Protein AF-A0A5C8LTA0-F1 (afdb_monomer)

Radius of gyration: 26.29 Å; Cα contacts (8 Å, |Δi|>4): 654; chains: 1; bounding box: 92×92×58 Å

Solvent-accessible surface area (backbone atoms only — not comparable to full-atom values): 18504 Å² total; per-residue (Å²): 137,84,83,91,82,89,82,78,92,74,84,80,79,76,77,78,75,75,78,75,76,74,73,66,78,67,75,57,90,82,62,68,70,57,85,69,89,63,88,78,54,23,41,31,40,36,20,36,50,70,54,32,44,48,31,43,50,61,51,43,77,72,39,90,57,36,47,81,78,46,76,46,73,58,97,86,39,55,39,38,31,31,30,48,77,80,42,42,33,38,38,37,55,31,40,74,28,38,69,33,15,34,55,42,48,48,50,46,52,27,76,42,54,54,49,32,36,44,34,41,33,60,22,22,25,40,36,84,87,58,51,68,41,18,33,44,27,39,38,32,25,22,55,70,64,45,52,51,79,38,52,72,29,92,91,39,88,97,42,58,53,73,56,72,70,54,57,55,48,51,56,52,51,59,56,48,42,76,78,36,92,79,47,57,66,67,64,54,63,86,50,40,32,62,44,58,48,76,44,74,45,88,93,54,96,61,69,40,77,38,66,60,40,71,44,35,66,70,55,53,53,34,38,55,53,17,68,76,67,48,78,86,58,55,47,96,88,64,50,77,49,54,75,44,80,46,62,21,30,33,16,28,83,57,90,60,70,37,44,67,61,30,53,46,43,32,68,30,55,55,20,43,31,39,34,30,32,63,32,30,42,42,47,49,26,60,54,68,75,31,43,36,46,50,42,31,2,16,22,31,43,23,34,68,61,82,78,78,87,55,36,88,78,27,39,59,56,5,14,43,48,35,38,54,52,50,53,32,29,51,52,42,54,59,72,68,57,131

Sequence (338 aa):
MKKLLSSALVPLLILAAAFNLHVRAEDFSQYGPKQFTTTNKWTAIVAAYEPEIKAIDDAFAKLKDAKIEKTLTIRGVKYQLGHYKGEPIVIFTTGVSVPNAAMTMQMALDYFPIERVVMMGIAGAVDPQFQPGDIAIPERWYFHDESVYANPDPAKPSQYILPDYYEQALASYQQRKKQDPHSPAYENFGYIFPEEMAVIKQGWDSPQQMPYFTATPQLIELTKKAVATIDPIKMPSGHPIQIKVGGNGVTGSVFLDNAEYRQWLQKVFHAEVTEMESAAVAQVCFVNEVDWIVIRSVSDLAGGQQGKNAENVFDAIASGTGTKLLLGLLDQIVLVRP

Secondary structure (DSSP, 8-state):
---------------------------GGGSSPPP---S--EEEEEESSHHHHHHHHHHHTT-TTEEEEEEEEETTEEEEEEEETTEEEEEEE--SSHHHHHHHHHHHHHHS-EEEEEEEEEEEE-STT--TT-EEE-SEEEESS-EEE-EE-TTSTT-EE--HHHHHHHHHHHHHTTT-TTS-----BTTEEE--EEE--TT-SS-EEES-EE--HHHHHHHHHHHHHSPPPB-TTSPBPPEEESSEEEE-SS----HHHHHHHHHHH-EEEEESSHHHHHHHHHHHT-EEEEEEEEEE-TT-SSSS--HHHHHHHHHHHHHHHHHHHHHHHHHT--

Nearest PDB structures (foldseek):
  4bn0-assembly2_D  TM=8.921E-01  e=7.804E-20  Helicobacter pylori 26695
  4bmy-assembly1_B  TM=8.707E-01  e=6.499E-20  Helicobacter pylori 26695
  5b7q-assembly1_B  TM=8.654E-01  e=1.833E-19  Aeromonas hydrophila subsp. hydrophila ATCC 7966
  4bmy-assembly1_A  TM=8.641E-01  e=6.599E-19  Helicobacter pylori 26695
  5b7p-assembly1_B  TM=8.667E-01  e=1.458E-18  Aeromonas hydrophila subsp. hydrophila ATCC 7966

pLDDT: mean 89.8, std 16.75, range [35.47, 98.88]

InterPro domains:
  IPR000845 Nucleoside phosphorylase domain [PF01048] (44-312)
  IPR035994 Nucleoside phosphorylase superfamily [G3DSA:3.40.50.1580] (39-334)
  IPR035994 Nucleoside phosphorylase superfamily [SSF53167] (44-316)

Foldseek 3Di:
DDDDDDDDDDPPPPPPPPPPPPPVVDPCCVPWADDDPDPQAAEEEEEADDLLLVLLVVVLVPDPQRDFDDWDADPNWIWTWTDHNNGTYIYTHQYFFLVSLQVVLLVCRRPHRHQEYEYEAAFAFLDPVADFQAKEWAQKEFAPQQWDQFDADPVDPQDTDDDPVVVVQVVVLVVVVVVDVQRWPQDADRRTTDFFDFADAPPDPGTDGHGIFGAFVVLLVLLVVLVVPFDFDADPVRHTHHYDRYAYEYAGRDQAQAPVVSNVCCRTRVHRTYGGHDRSSRSSCVRVVHHYTYMYGYQFNRNPDPPDTPSVVRRNVSSNSSSSSVVSSVVSVVVPDD

Mean predicted aligned error: 7.45 Å

Structure (mmCIF, N/CA/C/O backbone):
data_AF-A0A5C8LTA0-F1
#
_entry.id   AF-A0A5C8LTA0-F1
#
loop_
_atom_site.group_PDB
_atom_site.id
_atom_site.type_symbol
_atom_site.label_atom_id
_atom_site.label_alt_id
_atom_site.label_comp_id
_atom_site.label_asym_id
_atom_site.label_entity_id
_atom_site.label_seq_id
_atom_site.pdbx_PDB_ins_code
_atom_site.Cartn_x
_atom_site.Cartn_y
_atom_site.Cartn_z
_atom_site.occupancy
_atom_site.B_iso_or_equiv
_atom_site.auth_seq_id
_atom_site.auth_comp_id
_atom_site.auth_asym_id
_atom_site.auth_atom_id
_atom_site.pdbx_PDB_model_num
ATOM 1 N N . MET A 1 1 ? 68.170 -64.818 10.967 1.00 39.28 1 MET A N 1
ATOM 2 C CA . MET A 1 1 ? 67.771 -63.394 11.051 1.00 39.28 1 MET A CA 1
ATOM 3 C C . MET A 1 1 ? 66.298 -63.273 10.673 1.00 39.28 1 MET A C 1
ATOM 5 O O . MET A 1 1 ? 65.952 -63.758 9.611 1.00 39.28 1 MET A O 1
ATOM 9 N N . LYS A 1 2 ? 65.503 -62.621 11.545 1.00 43.12 2 LYS A N 1
ATOM 10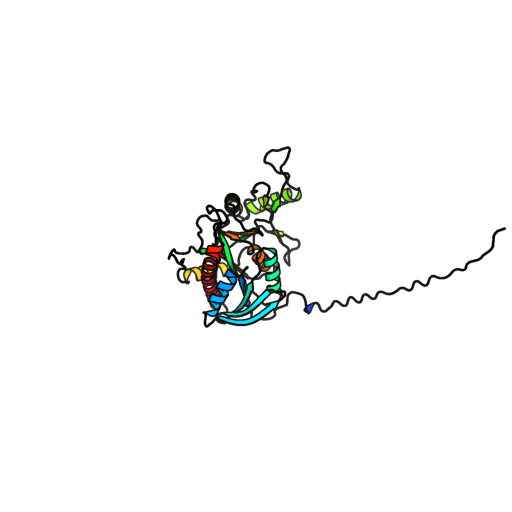 C CA . LYS A 1 2 ? 64.084 -62.180 11.418 1.00 43.12 2 LYS A CA 1
ATOM 11 C C . LYS A 1 2 ? 63.019 -63.308 11.407 1.00 43.12 2 LYS A C 1
ATOM 13 O O . LYS A 1 2 ? 62.830 -63.957 10.394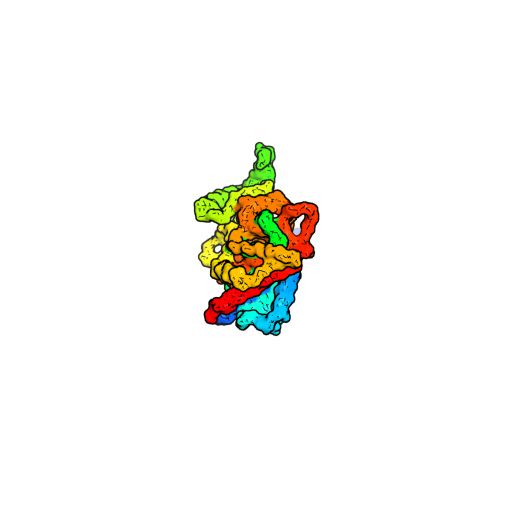 1.00 43.12 2 LYS A O 1
ATOM 18 N N . LYS A 1 3 ? 62.514 -63.730 12.585 1.00 38.38 3 LYS A N 1
ATOM 19 C CA . LYS A 1 3 ? 61.346 -63.224 13.381 1.00 38.38 3 LYS A CA 1
ATOM 20 C C . LYS A 1 3 ? 59.995 -63.624 12.734 1.00 38.38 3 LYS A C 1
ATOM 22 O O . LYS A 1 3 ? 59.679 -63.069 11.696 1.00 38.38 3 LYS A O 1
ATOM 27 N N . LEU A 1 4 ? 59.269 -64.677 13.153 1.00 41.50 4 LEU A N 1
ATOM 28 C CA . LEU A 1 4 ? 58.450 -64.864 14.380 1.00 41.50 4 LEU A CA 1
ATOM 29 C C . LEU A 1 4 ? 57.488 -63.692 14.647 1.00 41.50 4 LEU A C 1
ATOM 31 O O . LEU A 1 4 ? 57.953 -62.644 15.087 1.00 41.50 4 LEU A O 1
ATOM 35 N N . LEU A 1 5 ? 56.178 -63.885 14.424 1.00 39.72 5 LEU A N 1
ATOM 36 C CA . LEU A 1 5 ? 55.139 -63.921 15.474 1.00 39.72 5 LEU A CA 1
ATOM 37 C C . LEU A 1 5 ? 53.710 -63.852 14.906 1.00 39.72 5 LEU A C 1
ATOM 39 O O . LEU A 1 5 ? 53.381 -63.040 14.049 1.00 39.72 5 LEU A O 1
ATOM 43 N N . SER A 1 6 ? 52.887 -64.732 15.469 1.00 45.75 6 SER A N 1
ATOM 44 C CA . SER A 1 6 ? 51.429 -64.747 15.509 1.00 45.75 6 SER A CA 1
ATOM 45 C C . SER A 1 6 ? 50.809 -63.414 15.938 1.00 45.75 6 SER A C 1
ATOM 47 O O . SER A 1 6 ? 51.301 -62.787 16.876 1.00 45.75 6 SER A O 1
ATOM 49 N N . SER A 1 7 ? 49.639 -63.078 15.396 1.00 41.81 7 SER A N 1
ATOM 50 C CA . SER A 1 7 ? 48.709 -62.160 16.058 1.00 41.81 7 SER A CA 1
ATOM 51 C C . SER A 1 7 ? 47.269 -62.568 15.772 1.00 41.81 7 SER A C 1
ATOM 53 O O . SER A 1 7 ? 46.879 -62.787 14.628 1.00 41.81 7 SER A O 1
ATOM 55 N N . ALA A 1 8 ? 46.533 -62.721 16.866 1.00 40.69 8 ALA A N 1
ATOM 56 C CA . ALA A 1 8 ? 45.183 -63.232 16.972 1.00 40.69 8 ALA A CA 1
ATOM 57 C C . ALA A 1 8 ? 44.134 -62.356 16.270 1.00 40.69 8 ALA A C 1
ATOM 59 O O . ALA A 1 8 ? 44.279 -61.136 16.187 1.00 40.69 8 ALA A O 1
ATOM 60 N N . LEU A 1 9 ? 43.035 -62.993 15.852 1.00 39.94 9 LEU A N 1
ATOM 61 C CA . LEU A 1 9 ? 41.759 -62.316 15.637 1.00 39.94 9 LEU A CA 1
ATOM 62 C C . LEU A 1 9 ? 41.331 -61.650 16.953 1.00 39.94 9 LEU A C 1
ATOM 64 O O . LEU A 1 9 ? 41.017 -62.334 17.925 1.00 39.94 9 LEU A O 1
ATOM 68 N N . VAL A 1 10 ? 41.279 -60.323 16.959 1.00 39.47 10 VAL A N 1
ATOM 69 C CA . VAL A 1 10 ? 40.493 -59.553 17.925 1.00 39.47 10 VAL A CA 1
ATOM 70 C C . VAL A 1 10 ? 39.168 -59.230 17.234 1.00 39.47 10 VAL A C 1
ATOM 72 O O . VAL A 1 10 ? 39.196 -58.574 16.191 1.00 39.47 10 VAL A O 1
ATOM 75 N N . PRO A 1 11 ? 38.007 -59.674 17.742 1.00 38.38 11 PRO A N 1
ATOM 76 C CA . PRO A 1 11 ? 36.741 -59.173 17.240 1.00 38.38 11 PRO A CA 1
ATOM 77 C C . PRO A 1 11 ? 36.606 -57.717 17.693 1.00 38.38 11 PRO A C 1
ATOM 79 O O . PRO A 1 11 ? 36.578 -57.416 18.888 1.00 38.38 11 PRO A O 1
ATOM 82 N N . LEU A 1 12 ? 36.563 -56.807 16.723 1.00 35.47 12 LEU A N 1
ATOM 83 C CA . LEU A 1 12 ? 36.248 -55.406 16.949 1.00 35.47 12 LEU A CA 1
ATOM 84 C C . LEU A 1 12 ? 34.786 -55.337 17.417 1.00 35.47 12 LEU A C 1
ATOM 86 O O . LEU A 1 12 ? 33.859 -55.468 16.619 1.00 35.47 12 LEU A O 1
ATOM 90 N N . LEU A 1 13 ? 34.583 -55.179 18.725 1.00 35.59 13 LEU A N 1
ATOM 91 C CA . LEU A 1 13 ? 33.311 -54.759 19.304 1.00 35.59 13 LEU A CA 1
ATOM 92 C C . LEU A 1 13 ? 33.003 -53.362 18.753 1.00 35.59 13 LEU A C 1
ATOM 94 O O . LEU A 1 13 ? 33.472 -52.354 19.278 1.00 35.59 13 LEU A O 1
ATOM 98 N N . ILE A 1 14 ? 32.237 -53.301 17.664 1.00 39.22 14 ILE A N 1
ATOM 99 C CA . ILE A 1 14 ? 31.568 -52.070 17.255 1.00 39.22 14 ILE A CA 1
ATOM 100 C C . ILE A 1 14 ? 30.503 -51.827 18.319 1.00 39.22 14 ILE A C 1
ATOM 102 O O . ILE A 1 14 ? 29.426 -52.422 18.299 1.00 39.22 14 ILE A O 1
ATOM 106 N N . LEU A 1 15 ? 30.841 -50.983 19.293 1.00 35.97 15 LEU A N 1
ATOM 107 C CA . LEU A 1 15 ? 29.864 -50.368 20.171 1.00 35.97 15 LEU A CA 1
ATOM 108 C C . LEU A 1 15 ? 28.976 -49.513 19.260 1.00 35.97 15 LEU A C 1
ATOM 110 O O . LEU A 1 15 ? 29.336 -48.396 18.888 1.00 35.97 15 LEU A O 1
ATOM 114 N N . ALA A 1 16 ? 27.843 -50.067 18.834 1.00 39.62 16 ALA A N 1
ATOM 115 C CA . ALA A 1 16 ? 26.771 -49.288 18.248 1.00 39.62 16 ALA A CA 1
ATOM 116 C C . ALA A 1 16 ? 26.264 -48.358 19.354 1.00 39.62 16 ALA A C 1
ATOM 118 O O . ALA A 1 16 ? 25.380 -48.711 20.134 1.00 39.62 16 ALA A O 1
ATOM 119 N N . ALA A 1 17 ? 26.876 -47.179 19.465 1.00 40.22 17 ALA A N 1
ATOM 120 C CA . ALA A 1 17 ? 26.253 -46.057 20.129 1.00 40.22 17 ALA A CA 1
ATOM 121 C C . ALA A 1 17 ? 25.002 -45.751 19.307 1.00 40.22 17 ALA A C 1
ATOM 123 O O . ALA A 1 17 ? 25.056 -45.053 18.296 1.00 40.22 17 ALA A O 1
ATOM 124 N N . ALA A 1 18 ? 23.883 -46.353 19.706 1.00 41.59 18 ALA A N 1
ATOM 125 C CA . ALA A 1 18 ? 22.574 -45.894 19.313 1.00 41.59 18 ALA A CA 1
ATOM 126 C C . ALA A 1 18 ? 22.485 -44.448 19.802 1.00 41.59 18 ALA A C 1
ATOM 128 O O . ALA A 1 18 ? 22.144 -44.184 20.956 1.00 41.59 18 ALA A O 1
ATOM 129 N N . PHE A 1 19 ? 22.844 -43.505 18.930 1.00 39.53 19 PHE A N 1
ATOM 130 C CA . PHE A 1 19 ? 22.355 -42.145 19.014 1.00 39.53 19 PHE A CA 1
ATOM 131 C C . PHE A 1 19 ? 20.846 -42.252 18.828 1.00 39.53 19 PHE A C 1
ATOM 133 O O . PHE A 1 19 ? 20.301 -42.092 17.741 1.00 39.53 19 PHE A O 1
ATOM 140 N N . ASN A 1 20 ? 20.172 -42.568 19.928 1.00 36.47 20 ASN A N 1
ATOM 141 C CA . ASN A 1 20 ? 18.791 -42.223 20.152 1.00 36.47 20 ASN A CA 1
ATOM 142 C C . ASN A 1 20 ? 18.745 -40.695 20.184 1.00 36.47 20 ASN A C 1
ATOM 144 O O . ASN A 1 20 ? 18.646 -40.082 21.246 1.00 36.47 20 ASN A O 1
ATOM 148 N N . LEU A 1 21 ? 18.839 -40.083 19.002 1.00 39.47 21 LEU A N 1
ATOM 149 C CA . LEU A 1 21 ? 18.285 -38.772 18.729 1.00 39.47 21 LEU A CA 1
ATOM 150 C C . LEU A 1 21 ? 16.776 -38.925 18.917 1.00 39.47 21 LEU A C 1
ATOM 152 O O . LEU A 1 21 ? 16.001 -39.030 17.973 1.00 39.47 21 LEU A O 1
ATOM 156 N N . HIS A 1 22 ? 16.357 -38.954 20.182 1.00 38.44 22 HIS A N 1
ATOM 157 C CA . HIS A 1 22 ? 15.050 -38.467 20.558 1.00 38.44 22 HIS A CA 1
ATOM 158 C C . HIS A 1 22 ? 15.086 -36.970 20.268 1.00 38.44 22 HIS A C 1
ATOM 160 O O . HIS A 1 22 ? 15.229 -36.152 21.173 1.00 38.44 22 HIS A O 1
ATOM 166 N N . VAL A 1 23 ? 14.959 -36.611 18.990 1.00 41.03 23 VAL A N 1
ATOM 167 C CA . VAL A 1 23 ? 14.336 -35.348 18.633 1.00 41.03 23 VAL A CA 1
ATOM 168 C C . VAL A 1 23 ? 12.900 -35.519 19.101 1.00 41.03 23 VAL A C 1
ATOM 170 O O . VAL A 1 23 ? 12.020 -35.964 18.369 1.00 41.03 23 VAL A O 1
ATOM 173 N N . ARG A 1 24 ? 12.674 -35.268 20.393 1.00 37.44 24 ARG A N 1
ATOM 174 C CA . ARG A 1 24 ? 11.353 -34.862 20.825 1.00 37.44 24 ARG A CA 1
ATOM 175 C C . ARG A 1 24 ? 11.121 -33.584 20.042 1.00 37.44 24 ARG A C 1
ATOM 177 O O . ARG A 1 24 ? 11.848 -32.619 20.247 1.00 37.44 24 ARG A O 1
ATOM 184 N N . ALA A 1 25 ? 10.197 -33.634 19.090 1.00 39.47 25 ALA A N 1
ATOM 185 C CA . ALA A 1 25 ? 9.541 -32.434 18.618 1.00 39.47 25 ALA A CA 1
ATOM 186 C C . ALA A 1 25 ? 9.141 -31.659 19.876 1.00 39.47 25 ALA A C 1
ATOM 188 O O . ALA A 1 25 ? 8.280 -32.113 20.634 1.00 39.47 25 ALA A O 1
ATOM 189 N N . GLU A 1 26 ? 9.874 -30.587 20.175 1.00 42.28 26 GLU A N 1
ATOM 190 C CA . GLU A 1 26 ? 9.436 -29.624 21.168 1.00 42.28 26 GLU A CA 1
ATOM 191 C C . GLU A 1 26 ? 8.048 -29.164 20.729 1.00 42.28 26 GLU A C 1
ATOM 193 O O . GLU A 1 26 ? 7.781 -29.026 19.536 1.00 42.28 26 GLU A O 1
ATOM 198 N N . ASP A 1 27 ? 7.141 -29.046 21.689 1.00 42.94 27 ASP A N 1
ATOM 199 C CA . ASP A 1 27 ? 5.748 -28.677 21.488 1.00 42.94 27 ASP A CA 1
ATOM 200 C C . ASP A 1 27 ? 5.612 -27.478 20.525 1.00 42.94 27 ASP A C 1
ATOM 202 O O . ASP A 1 27 ? 5.816 -26.321 20.899 1.00 42.94 27 ASP A O 1
ATOM 206 N N . PHE A 1 28 ? 5.275 -27.757 19.260 1.00 43.03 28 PHE A N 1
ATOM 207 C CA . PHE A 1 28 ? 5.128 -26.739 18.219 1.00 43.03 28 PHE A CA 1
ATOM 208 C C . PHE A 1 28 ? 3.938 -25.799 18.482 1.00 43.03 28 PHE A C 1
ATOM 210 O O . PHE A 1 28 ? 3.778 -24.816 17.766 1.00 43.03 28 PHE A O 1
ATOM 217 N N . SER A 1 29 ? 3.126 -26.023 19.527 1.00 51.72 29 SER A N 1
ATOM 218 C CA . SER A 1 29 ? 2.068 -25.081 19.919 1.00 51.72 29 SER A CA 1
ATOM 219 C C . SER A 1 29 ? 2.601 -23.717 20.388 1.00 51.72 29 SER A C 1
ATOM 221 O O . SER A 1 29 ? 1.838 -22.752 20.449 1.00 51.72 29 SER A O 1
ATOM 223 N N . GLN A 1 30 ? 3.905 -23.598 20.678 1.00 51.28 30 GLN A N 1
ATOM 224 C CA . GLN A 1 30 ? 4.547 -22.311 20.975 1.00 51.28 30 GLN A CA 1
ATOM 225 C C . GLN A 1 30 ? 4.926 -21.492 19.730 1.00 51.28 30 GLN A C 1
ATOM 227 O O . GLN A 1 30 ? 5.116 -20.278 19.851 1.00 51.28 30 GLN A O 1
ATOM 232 N N . TYR A 1 31 ? 5.023 -22.114 18.549 1.00 54.41 31 TYR A N 1
ATOM 233 C CA . TYR A 1 31 ? 5.501 -21.467 17.325 1.00 54.41 31 TYR A CA 1
ATOM 234 C C . TYR A 1 31 ? 4.672 -21.899 16.106 1.00 54.41 31 TYR A C 1
ATOM 236 O O . TYR A 1 31 ? 4.817 -23.009 15.605 1.00 54.41 31 TYR A O 1
ATOM 244 N N . GLY A 1 32 ? 3.824 -20.996 15.610 1.00 55.72 32 GLY A N 1
ATOM 245 C CA . GLY A 1 32 ? 2.978 -21.192 14.428 1.00 55.72 32 GLY A CA 1
ATOM 246 C C . GLY A 1 32 ? 1.713 -20.325 14.494 1.00 55.72 32 GLY A C 1
ATOM 247 O O . GLY A 1 32 ? 1.428 -19.774 15.564 1.00 55.72 32 GLY A O 1
ATOM 248 N N . PRO A 1 33 ? 0.958 -20.187 13.387 1.00 57.28 33 PRO A N 1
ATOM 249 C CA . PRO A 1 33 ? -0.299 -19.450 13.381 1.00 57.28 33 PRO A CA 1
ATOM 250 C C . PRO A 1 33 ? -1.248 -20.049 14.413 1.00 57.28 33 PRO A C 1
ATOM 252 O O . PRO A 1 33 ? -1.556 -21.245 14.389 1.00 57.28 33 PRO A O 1
ATOM 255 N N . LYS A 1 34 ? -1.709 -19.225 15.352 1.00 67.56 34 LYS A N 1
ATOM 256 C CA . LYS A 1 34 ? -2.718 -19.668 16.308 1.00 67.56 34 LYS A CA 1
ATOM 257 C C . LYS A 1 34 ? -4.027 -19.898 15.563 1.00 67.56 34 LYS A C 1
ATOM 259 O O . LYS A 1 34 ? -4.459 -19.075 14.764 1.00 67.56 34 LYS A O 1
ATOM 264 N N . GLN A 1 35 ? -4.699 -21.003 15.867 1.00 70.06 35 GLN A N 1
ATOM 265 C CA . GLN A 1 35 ? -6.084 -21.169 15.448 1.00 70.06 35 GLN A CA 1
ATOM 266 C C . GLN A 1 35 ? -6.979 -20.347 16.368 1.00 70.06 35 GLN A C 1
ATOM 268 O O . GLN A 1 35 ? -7.067 -20.602 17.570 1.00 70.06 35 GLN A O 1
ATOM 273 N N . PHE A 1 36 ? -7.651 -19.356 15.796 1.00 77.69 36 PHE A N 1
ATOM 274 C CA . PHE A 1 36 ? -8.621 -18.551 16.518 1.00 77.69 36 PHE A CA 1
ATOM 275 C C . PHE A 1 36 ? -10.013 -19.133 16.302 1.00 77.69 36 PHE A C 1
ATOM 277 O O . PHE A 1 36 ? -10.576 -19.058 15.216 1.00 77.69 36 PHE A O 1
ATOM 284 N N . THR A 1 37 ? -10.584 -19.719 17.352 1.00 67.69 37 THR A N 1
ATOM 285 C CA . THR A 1 37 ? -11.962 -20.239 17.341 1.00 67.69 37 THR A CA 1
ATOM 286 C C . THR A 1 37 ? -12.980 -19.189 17.798 1.00 67.69 37 THR A C 1
ATOM 288 O O . THR A 1 37 ? -14.139 -19.516 18.049 1.00 67.69 37 THR A O 1
ATOM 291 N N . THR A 1 38 ? -12.552 -17.936 17.988 1.00 64.44 38 THR A N 1
ATOM 292 C CA . THR A 1 38 ? -13.408 -16.860 18.491 1.00 64.44 38 THR A CA 1
ATOM 293 C C . THR A 1 38 ? -14.247 -16.274 17.361 1.00 64.44 38 THR A C 1
ATOM 295 O O . THR A 1 38 ? -13.757 -16.023 16.265 1.00 64.44 38 THR A O 1
ATOM 298 N N . THR A 1 39 ? -15.514 -15.972 17.645 1.00 62.91 39 THR A N 1
ATOM 299 C CA . THR A 1 39 ? -16.331 -15.103 16.780 1.00 62.91 39 THR A CA 1
ATOM 300 C C . THR A 1 39 ? -15.897 -13.638 16.874 1.00 62.91 39 THR A C 1
ATOM 302 O O . THR A 1 39 ? -16.225 -12.836 16.004 1.00 62.91 39 THR A O 1
ATOM 305 N N . ASN A 1 40 ? -15.143 -13.285 17.921 1.00 69.69 40 ASN A N 1
ATOM 306 C CA . ASN A 1 40 ? -14.637 -11.939 18.150 1.00 69.69 40 ASN A CA 1
ATOM 307 C C . ASN A 1 40 ? -13.385 -11.677 17.306 1.00 69.69 40 ASN A C 1
ATOM 309 O O . ASN A 1 40 ? -12.258 -11.813 17.786 1.00 69.69 40 ASN A O 1
ATOM 313 N N . LYS A 1 41 ? -13.615 -11.382 16.032 1.00 84.12 41 LYS A N 1
ATOM 314 C CA . LYS A 1 41 ? -12.595 -11.043 15.047 1.00 84.12 41 LYS A CA 1
ATOM 315 C C . LYS A 1 41 ? -12.195 -9.568 15.152 1.00 84.12 41 LYS A C 1
ATOM 317 O O . LYS A 1 41 ? -12.991 -8.751 15.614 1.00 84.12 41 LYS A O 1
ATOM 322 N N . TRP A 1 42 ? -10.941 -9.260 14.827 1.00 93.75 42 TRP A N 1
ATOM 323 C CA . TRP A 1 42 ? -10.334 -7.945 15.053 1.00 93.75 42 TRP A CA 1
ATOM 324 C C . TRP A 1 42 ? -10.087 -7.199 13.746 1.00 93.75 42 TRP A C 1
ATOM 326 O O . TRP A 1 42 ? -9.754 -7.801 12.721 1.00 93.75 42 TRP A O 1
ATOM 336 N N . THR A 1 43 ? -10.153 -5.872 13.832 1.00 97.56 43 THR A N 1
ATOM 337 C CA . THR A 1 43 ? -9.672 -4.969 12.788 1.00 97.56 43 THR A CA 1
ATOM 338 C C . THR A 1 43 ? -8.237 -4.540 13.104 1.00 97.56 43 THR A C 1
ATOM 340 O O . THR A 1 43 ? -7.968 -3.904 14.125 1.00 97.56 43 THR A O 1
ATOM 343 N N . ALA A 1 44 ? -7.293 -4.894 12.235 1.00 98.62 44 ALA A N 1
ATOM 344 C CA . ALA A 1 44 ? -5.928 -4.397 12.319 1.00 98.62 44 ALA A CA 1
ATOM 345 C C . ALA A 1 44 ? -5.828 -3.002 11.695 1.00 98.62 44 ALA A C 1
ATOM 347 O O . ALA A 1 44 ? -6.278 -2.789 10.570 1.00 98.62 44 ALA A O 1
ATOM 348 N N . ILE A 1 45 ? -5.209 -2.072 12.418 1.00 98.81 45 ILE A N 1
ATOM 349 C CA . ILE A 1 45 ? -4.869 -0.731 11.939 1.00 98.81 45 ILE A CA 1
ATOM 350 C C . ILE A 1 45 ? -3.352 -0.678 11.812 1.00 98.81 45 ILE A C 1
ATOM 352 O O . ILE A 1 45 ? -2.630 -0.810 12.801 1.00 98.81 45 ILE A O 1
ATOM 356 N N . VAL A 1 46 ? -2.869 -0.529 10.585 1.00 98.81 46 VAL A N 1
ATOM 357 C CA . VAL A 1 46 ? -1.454 -0.735 10.265 1.00 98.81 46 VAL A CA 1
ATOM 358 C C . VAL A 1 46 ? -0.847 0.548 9.719 1.00 98.81 46 VAL A C 1
ATOM 360 O O . VAL A 1 46 ? -1.431 1.190 8.851 1.00 98.81 46 VAL A O 1
ATOM 363 N N . ALA A 1 47 ? 0.333 0.895 10.222 1.00 98.62 47 ALA A N 1
ATOM 364 C CA . ALA A 1 47 ? 1.198 1.951 9.698 1.00 98.62 47 ALA A CA 1
ATOM 365 C C . ALA A 1 47 ? 2.598 1.380 9.416 1.00 98.62 47 ALA A C 1
ATOM 367 O O . ALA A 1 47 ? 2.903 0.262 9.830 1.00 98.62 47 ALA A O 1
ATOM 368 N N . ALA A 1 48 ? 3.470 2.126 8.746 1.00 97.56 48 ALA A N 1
ATOM 369 C CA . ALA A 1 48 ? 4.844 1.717 8.470 1.00 97.56 48 ALA A CA 1
ATOM 370 C C . ALA A 1 48 ? 5.852 2.360 9.433 1.00 97.56 48 ALA A C 1
ATOM 372 O O . ALA A 1 48 ? 6.709 1.656 9.978 1.00 97.56 48 ALA A O 1
ATOM 373 N N . TYR A 1 49 ? 5.745 3.668 9.687 1.00 95.31 49 TYR A N 1
ATOM 374 C CA . TYR A 1 49 ? 6.763 4.424 10.435 1.00 95.31 49 TYR A CA 1
ATOM 375 C C . TYR A 1 49 ? 6.186 5.521 11.356 1.00 95.31 49 TYR A C 1
ATOM 377 O O . TYR A 1 49 ? 4.978 5.610 11.566 1.00 95.31 49 TYR A O 1
ATOM 385 N N . GLU A 1 50 ? 7.066 6.286 12.018 1.00 95.88 50 GLU A N 1
ATOM 386 C CA . GLU A 1 50 ? 6.725 7.101 13.200 1.00 95.88 50 GLU A CA 1
ATOM 387 C C . GLU A 1 50 ? 5.662 8.193 12.964 1.00 95.88 50 GLU A C 1
ATOM 389 O O . GLU A 1 50 ? 4.701 8.215 13.733 1.00 95.88 50 GLU A O 1
ATOM 394 N N . PRO A 1 51 ? 5.739 9.045 11.926 1.00 96.56 51 PRO A N 1
ATOM 395 C CA . PRO A 1 51 ? 4.744 10.092 11.691 1.00 96.56 51 PRO A CA 1
ATOM 396 C C . PRO A 1 51 ? 3.332 9.542 11.461 1.00 96.56 51 PRO A C 1
ATOM 398 O O . PRO A 1 51 ? 2.355 10.125 11.936 1.00 96.56 51 PRO A O 1
ATOM 401 N N . GLU A 1 52 ? 3.224 8.395 10.787 1.00 98.12 52 GLU A N 1
ATOM 402 C CA . GLU A 1 52 ? 1.950 7.735 10.490 1.00 98.12 52 GLU A CA 1
ATOM 403 C C . GLU A 1 52 ? 1.298 7.200 11.762 1.00 98.12 52 GLU A C 1
ATOM 405 O O . GLU A 1 52 ? 0.151 7.537 12.066 1.00 98.12 52 GLU A O 1
ATOM 410 N N . ILE A 1 53 ? 2.037 6.402 12.545 1.00 98.19 53 ILE A N 1
ATOM 411 C CA . ILE A 1 53 ? 1.507 5.852 13.797 1.00 98.19 53 ILE A CA 1
ATOM 412 C C . ILE A 1 53 ? 1.230 6.961 14.806 1.00 98.19 53 ILE A C 1
ATOM 414 O O . ILE A 1 53 ? 0.219 6.916 15.500 1.00 98.19 53 ILE A O 1
ATOM 418 N N . LYS A 1 54 ? 2.062 8.007 14.832 1.00 98.19 54 LYS A N 1
ATOM 419 C CA . LYS A 1 54 ? 1.847 9.169 15.686 1.00 98.19 54 LYS A CA 1
ATOM 420 C C . LYS A 1 54 ? 0.551 9.897 15.336 1.00 98.19 54 LYS A C 1
ATOM 422 O O . LYS A 1 54 ? -0.176 10.297 16.245 1.00 98.19 54 LYS A O 1
ATOM 427 N N . ALA A 1 55 ? 0.240 10.070 14.052 1.00 97.94 55 ALA A N 1
ATOM 428 C CA . ALA A 1 55 ? -1.016 10.686 13.633 1.00 97.94 55 ALA A CA 1
ATOM 429 C C . ALA A 1 55 ? -2.234 9.853 14.066 1.00 97.94 55 ALA A C 1
ATOM 431 O O . ALA A 1 55 ? -3.215 10.423 14.554 1.00 97.94 55 ALA A O 1
ATOM 432 N N . ILE A 1 56 ? -2.149 8.522 13.952 1.00 98.38 56 ILE A N 1
ATOM 433 C CA . ILE A 1 56 ? -3.181 7.593 14.434 1.00 98.38 56 ILE A CA 1
ATOM 434 C C . ILE A 1 56 ? -3.331 7.708 15.954 1.00 98.38 56 ILE A C 1
ATOM 436 O O . ILE A 1 56 ? -4.437 7.953 16.435 1.00 98.38 56 ILE A O 1
ATOM 440 N N . ASP A 1 57 ? -2.239 7.594 16.709 1.00 97.94 57 ASP A N 1
ATOM 441 C CA . ASP A 1 57 ? -2.242 7.651 18.174 1.00 97.94 57 ASP A CA 1
ATOM 442 C C . ASP A 1 57 ? -2.810 8.989 18.682 1.00 97.94 57 ASP A C 1
ATOM 444 O O . ASP A 1 57 ? -3.687 9.011 19.550 1.00 97.94 57 ASP A O 1
ATOM 448 N N . ASP A 1 58 ? -2.383 10.115 18.096 1.00 97.75 58 ASP A N 1
ATOM 449 C CA . ASP A 1 58 ? -2.876 11.454 18.438 1.00 97.75 58 ASP A CA 1
ATOM 450 C C . ASP A 1 58 ? -4.373 11.620 18.135 1.00 97.75 58 ASP A C 1
ATOM 452 O O . ASP A 1 58 ? -5.060 12.403 18.803 1.00 97.75 58 ASP A O 1
ATOM 456 N N . ALA A 1 59 ? -4.884 10.944 17.102 1.00 96.75 59 ALA A N 1
ATOM 457 C CA . ALA A 1 59 ? -6.299 10.959 16.765 1.00 96.75 59 ALA A CA 1
ATOM 458 C C . ALA A 1 59 ? -7.102 10.090 17.741 1.00 96.75 59 ALA A C 1
ATOM 460 O O . ALA A 1 59 ? -8.085 10.563 18.312 1.00 96.75 59 ALA A O 1
ATOM 461 N N . PHE A 1 60 ? -6.645 8.864 18.005 1.00 97.06 60 PHE A N 1
ATOM 462 C CA . PHE A 1 60 ? -7.271 7.935 18.945 1.00 97.06 60 PHE A CA 1
ATOM 463 C C . PHE A 1 60 ? -7.329 8.501 20.367 1.00 97.06 60 PHE A C 1
ATOM 465 O O . PHE A 1 60 ? -8.374 8.421 21.009 1.00 97.06 60 PHE A O 1
ATOM 472 N N . ALA A 1 61 ? -6.270 9.168 20.833 1.00 96.12 61 ALA A N 1
ATOM 473 C CA . ALA A 1 61 ? -6.218 9.788 22.159 1.00 96.12 61 ALA A CA 1
ATOM 474 C C . ALA A 1 61 ? -7.282 10.883 22.388 1.00 96.12 61 ALA A C 1
ATOM 476 O O . ALA A 1 61 ? -7.584 11.226 23.532 1.00 96.12 61 ALA A O 1
ATOM 477 N N . LYS A 1 62 ? -7.850 11.452 21.316 1.00 96.06 62 LYS A N 1
ATOM 478 C CA . LYS A 1 62 ? -8.880 12.504 21.382 1.00 96.06 62 LYS A CA 1
ATOM 479 C C . LYS A 1 62 ? -10.304 11.951 21.320 1.00 96.06 62 LYS A C 1
ATOM 481 O O . LYS A 1 62 ? -11.254 12.696 21.568 1.00 96.06 62 LYS A O 1
ATOM 486 N N . LEU A 1 63 ? -10.473 10.676 20.977 1.00 95.75 63 LEU A N 1
ATOM 487 C CA . LEU A 1 63 ? -11.778 10.053 20.786 1.00 95.75 63 LEU A CA 1
ATOM 488 C C . LEU A 1 63 ? -12.228 9.373 22.079 1.00 95.75 63 LEU A C 1
ATOM 490 O O . LEU A 1 63 ? -11.531 8.529 22.627 1.00 95.75 63 LEU A O 1
ATOM 494 N N . LYS A 1 64 ? -13.425 9.722 22.562 1.00 93.38 64 LYS A N 1
ATOM 495 C CA . LYS A 1 64 ? -13.985 9.147 23.800 1.00 93.38 64 LYS A CA 1
ATOM 496 C C . LYS A 1 64 ? -14.290 7.655 23.678 1.00 93.38 64 LYS A C 1
ATOM 498 O O . LYS A 1 64 ? -14.165 6.926 24.656 1.00 93.38 64 LYS A O 1
ATOM 503 N N . ASP A 1 65 ? -14.660 7.227 22.475 1.00 93.19 65 ASP A N 1
ATOM 504 C CA . ASP A 1 65 ? -15.067 5.853 22.185 1.00 93.19 65 ASP A CA 1
ATOM 505 C C . ASP A 1 65 ? -13.914 5.022 21.602 1.00 93.19 65 ASP A C 1
ATOM 507 O O . ASP A 1 65 ? -14.138 3.949 21.049 1.00 93.19 65 ASP A O 1
ATOM 511 N N . ALA A 1 66 ? -12.675 5.507 21.709 1.00 96.44 66 ALA A N 1
ATOM 512 C CA . ALA A 1 66 ? -11.473 4.763 21.369 1.00 96.44 66 ALA A CA 1
ATOM 513 C C . ALA A 1 66 ? -10.655 4.525 22.640 1.00 96.44 66 ALA A C 1
ATOM 515 O O . ALA A 1 66 ? -10.393 5.451 23.408 1.00 96.44 66 ALA A O 1
ATOM 516 N N . LYS A 1 67 ? -10.250 3.279 22.887 1.00 95.38 67 LYS A N 1
ATOM 517 C CA . LYS A 1 67 ? -9.507 2.928 24.097 1.00 95.38 67 LYS A CA 1
ATOM 518 C C . LYS A 1 67 ? -8.464 1.865 23.811 1.00 95.38 67 LYS A C 1
ATOM 520 O O . LYS A 1 67 ? -8.813 0.757 23.419 1.00 95.38 67 LYS A O 1
ATOM 525 N N . ILE A 1 68 ? -7.205 2.183 24.102 1.00 96.88 68 ILE A N 1
ATOM 526 C CA . ILE A 1 68 ? -6.119 1.205 24.176 1.00 96.88 68 ILE A CA 1
ATOM 527 C C . ILE A 1 68 ? -6.085 0.631 25.592 1.00 96.88 68 ILE A C 1
ATOM 529 O O . ILE A 1 68 ? -6.018 1.364 26.578 1.00 96.88 68 ILE A O 1
ATOM 533 N N . GLU A 1 69 ? -6.176 -0.688 25.699 1.00 95.88 69 GLU A N 1
ATOM 534 C CA . GLU A 1 69 ? -6.284 -1.404 26.973 1.00 95.88 69 GLU A CA 1
ATOM 535 C C . GLU A 1 69 ? -4.980 -2.090 27.355 1.00 95.88 69 GLU A C 1
ATOM 537 O O . GLU A 1 69 ? -4.662 -2.225 28.538 1.00 95.88 69 GLU A O 1
ATOM 542 N N . LYS A 1 70 ? -4.223 -2.540 26.354 1.00 95.69 70 LYS A N 1
ATOM 543 C CA . LYS A 1 70 ? -2.996 -3.292 26.566 1.00 95.69 70 LYS A CA 1
ATOM 544 C C . LYS A 1 70 ? -2.027 -3.060 25.424 1.00 95.69 70 LYS A C 1
ATOM 546 O O . LYS A 1 70 ? -2.408 -3.171 24.269 1.00 95.69 70 LYS A O 1
ATOM 551 N N . THR A 1 71 ? -0.757 -2.872 25.751 1.00 96.69 71 THR A N 1
ATOM 552 C CA . THR A 1 71 ? 0.321 -2.895 24.760 1.00 96.69 71 THR A CA 1
ATOM 553 C C . THR A 1 71 ? 1.185 -4.125 24.986 1.00 96.69 71 THR A C 1
ATOM 555 O O . THR A 1 71 ? 1.601 -4.411 26.110 1.00 96.69 71 THR A O 1
ATOM 558 N N . LEU A 1 72 ? 1.429 -4.876 23.918 1.00 93.88 72 LEU A N 1
ATOM 559 C CA . LEU A 1 72 ? 2.318 -6.031 23.889 1.00 93.88 72 LEU A CA 1
ATOM 560 C C . LEU A 1 72 ? 3.516 -5.723 23.000 1.00 93.88 72 LEU A C 1
ATOM 562 O O . LEU A 1 72 ? 3.366 -5.05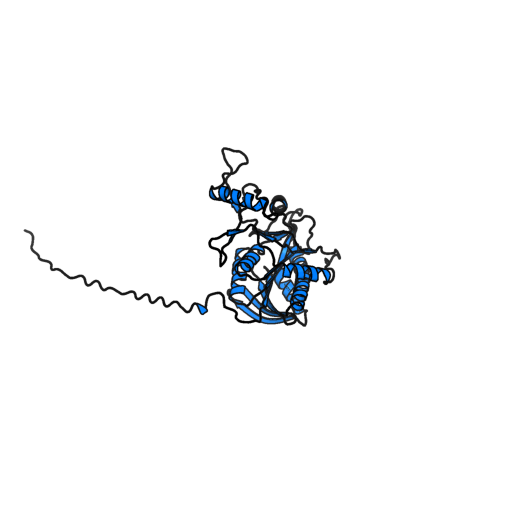7 21.983 1.00 93.88 72 LEU A O 1
ATOM 566 N N . THR A 1 73 ? 4.681 -6.264 23.341 1.00 94.88 73 THR A N 1
ATOM 567 C CA . THR A 1 73 ? 5.845 -6.234 22.452 1.00 94.88 73 THR A CA 1
ATOM 568 C C . THR A 1 73 ? 6.196 -7.658 22.062 1.00 94.88 73 THR A C 1
ATOM 570 O O . THR A 1 73 ? 6.527 -8.467 22.928 1.00 94.88 73 THR A O 1
ATOM 573 N N . ILE A 1 74 ? 6.137 -7.968 20.769 1.00 90.19 74 ILE A N 1
ATOM 574 C CA . ILE A 1 74 ? 6.499 -9.280 20.224 1.00 90.19 74 ILE A CA 1
ATOM 575 C C . ILE A 1 74 ? 7.608 -9.050 19.205 1.00 90.19 74 ILE A C 1
ATOM 577 O O . ILE A 1 74 ? 7.432 -8.301 18.251 1.00 90.19 74 ILE A O 1
ATOM 581 N N . ARG A 1 75 ? 8.783 -9.645 19.448 1.00 89.38 75 ARG A N 1
ATOM 582 C CA . ARG A 1 75 ? 9.982 -9.499 18.596 1.00 89.38 75 ARG A CA 1
ATOM 583 C C . ARG A 1 75 ? 10.336 -8.037 18.260 1.00 89.38 75 ARG A C 1
ATOM 585 O O . ARG A 1 75 ? 10.795 -7.739 17.168 1.00 89.38 75 ARG A O 1
ATOM 592 N N . GLY A 1 76 ? 10.123 -7.126 19.212 1.00 91.31 76 GLY A N 1
ATOM 593 C CA . GLY A 1 76 ? 10.399 -5.692 19.052 1.00 91.31 76 GLY A CA 1
ATOM 594 C C . GLY A 1 76 ? 9.250 -4.873 18.454 1.00 91.31 76 GLY A C 1
ATOM 595 O O . GLY A 1 76 ? 9.261 -3.653 18.594 1.00 91.31 76 GLY A O 1
ATOM 596 N N . VAL A 1 77 ? 8.225 -5.516 17.887 1.00 95.62 77 VAL A N 1
ATOM 597 C CA . VAL A 1 77 ? 7.029 -4.843 17.366 1.00 95.62 77 VAL A CA 1
ATOM 598 C C . VAL A 1 77 ? 6.044 -4.592 18.502 1.00 95.62 77 VAL A C 1
ATOM 600 O O . VAL A 1 77 ? 5.702 -5.509 19.254 1.00 95.62 77 VAL A O 1
ATOM 603 N N . LYS A 1 78 ? 5.596 -3.341 18.636 1.00 97.25 78 LYS A N 1
ATOM 604 C CA . LYS A 1 78 ? 4.584 -2.932 19.615 1.00 97.25 78 LYS A CA 1
ATOM 605 C C . LYS A 1 78 ? 3.189 -3.093 19.014 1.00 97.25 78 LYS A C 1
ATOM 607 O O . LYS A 1 78 ? 2.866 -2.440 18.030 1.00 97.25 78 LYS A O 1
ATOM 612 N N . TYR A 1 79 ? 2.365 -3.910 19.657 1.00 97.88 79 TYR A N 1
ATOM 613 C CA . TYR A 1 79 ? 0.961 -4.129 19.330 1.00 97.88 79 TYR A CA 1
ATOM 614 C C . TYR A 1 79 ? 0.082 -3.483 20.397 1.00 97.88 79 TYR A C 1
ATOM 616 O O . TYR A 1 79 ? 0.120 -3.883 21.564 1.00 97.88 79 TYR A O 1
ATOM 624 N N . GLN A 1 80 ? -0.701 -2.486 20.003 1.00 98.38 80 GLN A N 1
ATOM 625 C CA . GLN A 1 80 ? -1.650 -1.784 20.862 1.00 98.38 80 GLN A CA 1
ATOM 626 C C . GLN A 1 80 ? -3.028 -2.421 20.701 1.00 98.38 80 GLN A C 1
ATOM 628 O O . GLN A 1 80 ? -3.637 -2.335 19.640 1.00 98.38 80 GLN A O 1
ATOM 633 N N . LEU A 1 81 ? -3.501 -3.094 21.742 1.00 97.75 81 LEU A N 1
ATOM 634 C CA . LEU A 1 81 ? -4.773 -3.804 21.767 1.00 97.75 81 LEU A CA 1
ATOM 635 C C . LEU A 1 81 ? -5.827 -2.947 22.447 1.00 97.75 81 LEU A C 1
ATOM 637 O O . LEU A 1 81 ? -5.579 -2.380 23.519 1.00 97.75 81 LEU A O 1
ATOM 641 N N . GLY A 1 82 ? -7.013 -2.889 21.861 1.00 96.44 82 GLY A N 1
ATOM 642 C CA . GLY A 1 82 ? -8.074 -2.057 22.397 1.00 96.44 82 GLY A CA 1
ATOM 643 C C . GLY A 1 82 ? -9.380 -2.187 21.642 1.00 96.44 82 GLY A C 1
ATOM 644 O O . GLY A 1 82 ? -9.624 -3.181 20.961 1.00 96.44 82 GLY A O 1
ATOM 645 N N . HIS A 1 83 ? -10.202 -1.149 21.764 1.00 96.31 83 HIS A N 1
ATOM 646 C CA . HIS A 1 83 ? -11.486 -1.054 21.090 1.00 96.31 83 HIS A CA 1
ATOM 647 C C . HIS A 1 83 ? -11.685 0.325 20.453 1.00 96.31 83 HIS A C 1
ATOM 649 O O . HIS A 1 83 ? -11.268 1.344 21.009 1.00 96.31 83 HIS A O 1
ATOM 655 N N . TYR A 1 84 ? -12.380 0.352 19.319 1.00 96.56 84 TYR A N 1
ATOM 656 C CA . TYR A 1 84 ? -12.869 1.548 18.641 1.00 96.56 84 TYR A CA 1
ATOM 657 C C . TYR A 1 84 ? -14.380 1.435 18.438 1.00 96.56 84 TYR A C 1
ATOM 659 O O . TYR A 1 84 ? -14.840 0.593 17.676 1.00 96.56 84 TYR A O 1
ATOM 667 N N . LYS A 1 85 ? -15.176 2.235 19.153 1.00 95.19 85 LYS A N 1
ATOM 668 C CA . LYS A 1 85 ? -16.652 2.178 19.138 1.00 95.19 85 LYS A CA 1
ATOM 669 C C . LYS A 1 85 ? -17.200 0.755 19.350 1.00 95.19 85 LYS A C 1
ATOM 671 O O . LYS A 1 85 ? -18.177 0.345 18.736 1.00 95.19 85 LYS A O 1
ATOM 676 N N . GLY A 1 86 ? -16.544 -0.003 20.231 1.00 91.75 86 GLY A N 1
ATOM 677 C CA . GLY A 1 86 ? -16.871 -1.401 20.529 1.00 91.75 86 GLY A CA 1
ATOM 678 C C . GLY A 1 86 ? -16.236 -2.435 19.591 1.00 91.75 86 GLY A C 1
ATOM 679 O O . GLY A 1 86 ? -16.237 -3.612 19.934 1.00 91.75 86 GLY A O 1
ATOM 680 N N . GLU A 1 87 ? -15.645 -2.030 18.462 1.00 91.69 87 GLU A N 1
ATOM 681 C CA . GLU A 1 87 ? -14.878 -2.919 17.583 1.00 91.69 87 GLU A CA 1
ATOM 682 C C . GLU A 1 87 ? -13.510 -3.237 18.196 1.00 91.69 87 GLU A C 1
ATOM 684 O O . GLU A 1 87 ? -12.757 -2.299 18.464 1.00 91.69 87 GLU A O 1
ATOM 689 N N . PRO A 1 88 ? -13.148 -4.514 18.420 1.00 95.06 88 PRO A N 1
ATOM 690 C CA . PRO A 1 88 ? -11.799 -4.878 18.823 1.00 95.06 88 PRO A CA 1
ATOM 691 C C . PRO A 1 88 ? -10.786 -4.525 17.740 1.00 95.06 88 PRO A C 1
ATOM 693 O O . PRO A 1 88 ? -10.955 -4.864 16.565 1.00 95.06 88 PRO A O 1
ATOM 696 N N . ILE A 1 89 ? -9.696 -3.894 18.158 1.00 97.44 89 ILE A N 1
ATOM 697 C CA . ILE A 1 89 ? -8.634 -3.454 17.263 1.00 97.44 89 ILE A CA 1
ATOM 698 C C . ILE A 1 89 ? -7.256 -3.874 17.756 1.00 97.44 89 ILE A C 1
ATOM 700 O O . ILE A 1 89 ? -7.008 -4.026 18.957 1.00 97.44 89 ILE A O 1
ATOM 704 N N . VAL A 1 90 ? -6.339 -3.982 16.800 1.00 98.12 90 VAL A N 1
ATOM 705 C CA . VAL A 1 90 ? -4.900 -4.030 17.051 1.00 98.12 90 VAL A CA 1
ATOM 706 C C . VAL A 1 90 ? -4.197 -3.003 16.173 1.00 98.12 90 VAL A C 1
ATOM 708 O O . VAL A 1 90 ? -4.337 -3.035 14.955 1.00 98.12 90 VAL A O 1
ATOM 711 N N . ILE A 1 91 ? -3.448 -2.089 16.791 1.00 98.75 91 ILE A N 1
ATOM 712 C CA . ILE A 1 91 ? -2.672 -1.058 16.092 1.00 98.75 91 ILE A CA 1
ATOM 713 C C . ILE A 1 91 ? -1.186 -1.390 16.193 1.00 98.75 91 ILE A C 1
ATOM 715 O O . ILE A 1 91 ? -0.691 -1.659 17.292 1.00 98.75 91 ILE A O 1
ATOM 719 N N . PHE A 1 92 ? -0.466 -1.377 15.074 1.00 98.75 92 PHE A N 1
ATOM 720 C CA . PHE A 1 92 ? 0.977 -1.623 15.056 1.00 98.75 92 PHE A CA 1
ATOM 721 C C . PHE A 1 92 ? 1.656 -0.999 13.836 1.00 98.75 92 PHE A C 1
ATOM 723 O O . PHE A 1 92 ? 1.004 -0.628 12.859 1.00 98.75 92 PHE A O 1
ATOM 730 N N . THR A 1 93 ? 2.985 -0.910 13.902 1.00 98.56 93 THR A N 1
ATOM 731 C CA . THR A 1 93 ? 3.826 -0.520 12.771 1.00 98.56 93 THR A CA 1
ATOM 732 C C . THR A 1 93 ? 4.518 -1.725 12.154 1.00 98.56 93 THR A C 1
ATOM 734 O O . THR A 1 93 ? 4.999 -2.600 12.874 1.00 98.56 93 THR A O 1
ATOM 737 N N . THR A 1 94 ? 4.610 -1.765 10.826 1.00 98.31 94 THR A N 1
ATOM 738 C CA . THR A 1 94 ? 5.355 -2.810 10.117 1.00 98.31 94 THR A CA 1
ATOM 739 C C . THR A 1 94 ? 6.860 -2.592 10.130 1.00 98.31 94 THR A C 1
ATOM 741 O O . THR A 1 94 ? 7.609 -3.564 10.066 1.00 98.31 94 THR A O 1
ATOM 744 N N . GLY A 1 95 ? 7.299 -1.332 10.205 1.00 97.44 95 GLY A N 1
ATOM 745 C CA . GLY A 1 95 ? 8.601 -0.915 9.696 1.00 97.44 95 GLY A CA 1
ATOM 746 C C . GLY A 1 95 ? 8.536 -0.631 8.191 1.00 97.44 95 GLY A C 1
ATOM 747 O O . GLY A 1 95 ? 7.623 -1.087 7.503 1.00 97.44 95 GLY A O 1
ATOM 748 N N . VAL A 1 96 ? 9.513 0.131 7.700 1.00 97.56 96 VAL A N 1
ATOM 749 C CA . VAL A 1 96 ? 9.615 0.536 6.287 1.00 97.56 96 VAL A CA 1
ATOM 750 C C . VAL A 1 96 ? 10.172 -0.606 5.441 1.00 97.56 96 VAL A C 1
ATOM 752 O O . VAL A 1 96 ? 11.063 -1.321 5.911 1.00 97.56 96 VAL A O 1
ATOM 755 N N . SER A 1 97 ? 9.735 -0.693 4.183 1.00 98.00 97 SER A N 1
ATOM 756 C CA . SER A 1 97 ? 10.162 -1.666 3.167 1.00 98.00 97 SER A CA 1
ATOM 757 C C . SER A 1 97 ? 9.431 -3.014 3.193 1.00 98.00 97 SER A C 1
ATOM 759 O O . SER A 1 97 ? 8.914 -3.474 4.217 1.00 98.00 97 SER A O 1
ATOM 761 N N . VAL A 1 98 ? 9.451 -3.677 2.035 1.00 98.50 98 VAL A N 1
ATOM 762 C CA . VAL A 1 98 ? 8.739 -4.918 1.710 1.00 98.50 98 VAL A CA 1
ATOM 763 C C . VAL A 1 98 ? 9.026 -6.052 2.706 1.00 98.50 98 VAL A C 1
ATOM 765 O O . VAL A 1 98 ? 8.064 -6.659 3.187 1.00 98.50 98 VAL A O 1
ATOM 768 N N . PRO A 1 99 ? 10.285 -6.338 3.110 1.00 98.00 99 PRO A N 1
ATOM 769 C CA . PRO A 1 99 ? 10.557 -7.438 4.039 1.00 98.00 99 PRO A CA 1
ATOM 770 C C . PRO A 1 99 ? 9.954 -7.216 5.432 1.00 98.00 99 PRO A C 1
ATOM 772 O O . PRO A 1 99 ? 9.426 -8.150 6.036 1.00 98.00 99 PRO A O 1
ATOM 775 N N . ASN A 1 100 ? 10.007 -5.978 5.933 1.00 98.31 100 ASN A N 1
ATOM 776 C CA . ASN A 1 100 ? 9.465 -5.616 7.243 1.00 98.31 100 ASN A CA 1
ATOM 777 C C . ASN A 1 100 ? 7.932 -5.683 7.236 1.00 98.31 100 ASN A C 1
ATOM 779 O O . ASN A 1 100 ? 7.334 -6.264 8.144 1.00 98.31 100 ASN A O 1
ATOM 783 N N . ALA A 1 101 ? 7.306 -5.166 6.175 1.00 98.69 101 ALA A N 1
ATOM 784 C CA . ALA A 1 101 ? 5.873 -5.286 5.929 1.00 98.69 101 ALA A CA 1
ATOM 785 C C . ALA A 1 101 ? 5.400 -6.742 5.924 1.00 98.69 101 ALA A C 1
ATOM 787 O O . ALA A 1 101 ? 4.516 -7.100 6.705 1.00 98.69 101 ALA A O 1
ATOM 788 N N . ALA A 1 102 ? 6.038 -7.596 5.122 1.00 98.44 102 ALA A N 1
ATOM 789 C CA . ALA A 1 102 ? 5.678 -9.005 5.028 1.00 98.44 102 ALA A CA 1
ATOM 790 C C . ALA A 1 102 ? 5.849 -9.738 6.370 1.00 98.44 102 ALA A C 1
ATOM 792 O O . ALA A 1 102 ? 4.919 -10.399 6.840 1.00 98.44 102 ALA A O 1
ATOM 793 N N . MET A 1 103 ? 7.011 -9.598 7.025 1.00 97.50 103 MET A N 1
ATOM 794 C CA . MET A 1 103 ? 7.292 -10.344 8.257 1.00 97.50 103 MET A CA 1
ATOM 795 C C . MET A 1 103 ? 6.379 -9.918 9.410 1.00 97.50 103 MET A C 1
ATOM 797 O O . MET A 1 103 ? 5.885 -10.760 10.161 1.00 97.50 103 MET A O 1
ATOM 801 N N . THR A 1 104 ? 6.152 -8.611 9.556 1.00 98.12 104 THR A N 1
ATOM 802 C CA . THR A 1 104 ? 5.396 -8.069 10.684 1.00 98.12 104 THR A CA 1
ATOM 803 C C . THR A 1 104 ? 3.905 -8.314 10.509 1.00 98.12 104 THR A C 1
ATOM 805 O O . THR A 1 104 ? 3.225 -8.630 11.488 1.00 98.12 104 THR A O 1
ATOM 808 N N . MET A 1 105 ? 3.398 -8.229 9.274 1.00 98.38 105 MET A N 1
ATOM 809 C CA . MET A 1 105 ? 2.005 -8.550 8.980 1.00 98.38 105 MET A CA 1
ATOM 810 C C . MET A 1 105 ? 1.723 -10.037 9.207 1.00 98.38 105 MET A C 1
ATOM 812 O O . MET A 1 105 ? 0.773 -10.357 9.918 1.00 98.38 105 MET A O 1
ATOM 816 N N . GLN A 1 106 ? 2.569 -10.948 8.706 1.00 97.19 106 GLN A N 1
ATOM 817 C CA . GLN A 1 106 ? 2.380 -12.383 8.954 1.00 97.19 106 GLN A CA 1
ATOM 818 C C . GLN A 1 106 ? 2.427 -12.691 10.456 1.00 97.19 106 GLN A C 1
ATOM 820 O O . GLN A 1 106 ? 1.546 -13.370 10.973 1.00 97.19 106 GLN A O 1
ATOM 825 N N . MET A 1 107 ? 3.383 -12.108 11.189 1.00 95.62 107 MET A N 1
ATOM 826 C CA . MET A 1 107 ? 3.435 -12.246 12.645 1.00 95.62 107 MET A CA 1
ATOM 827 C C . MET A 1 107 ? 2.169 -11.704 13.325 1.00 95.62 107 MET A C 1
ATOM 829 O O . MET A 1 107 ? 1.698 -12.288 14.293 1.00 95.62 107 MET A O 1
ATOM 833 N N . ALA A 1 108 ? 1.580 -10.608 12.849 1.00 96.06 108 ALA A N 1
ATOM 834 C CA . ALA A 1 108 ? 0.327 -10.124 13.417 1.00 96.06 108 ALA A CA 1
ATOM 835 C C . ALA A 1 108 ? -0.809 -11.148 13.225 1.00 96.06 108 ALA A C 1
ATOM 837 O O . ALA A 1 108 ? -1.523 -11.443 14.186 1.00 96.06 108 ALA A O 1
ATOM 838 N N . LEU A 1 109 ? -0.932 -11.732 12.027 1.00 94.75 109 LEU A N 1
ATOM 839 C CA . LEU A 1 109 ? -1.931 -12.768 11.732 1.00 94.75 109 LEU A CA 1
ATOM 840 C C . LEU A 1 109 ? -1.709 -14.050 12.545 1.00 94.75 109 LEU A C 1
ATOM 842 O O . LEU A 1 109 ? -2.670 -14.688 12.963 1.00 94.75 109 LEU A O 1
ATOM 846 N N . ASP A 1 110 ? -0.458 -14.399 12.844 1.00 91.88 110 ASP A N 1
ATOM 847 C CA . ASP A 1 110 ? -0.147 -15.588 13.639 1.00 91.88 110 ASP A CA 1
ATOM 848 C C . ASP A 1 110 ? -0.545 -15.434 15.120 1.00 91.88 110 ASP A C 1
ATOM 850 O O . ASP A 1 110 ? -0.846 -16.420 15.800 1.00 91.88 110 ASP A O 1
ATOM 854 N N . TYR A 1 111 ? -0.527 -14.205 15.654 1.00 90.44 111 TYR A N 1
ATOM 855 C CA . TYR A 1 111 ? -0.695 -13.939 17.088 1.00 90.44 111 TYR A CA 1
ATOM 856 C C . TYR A 1 111 ? -2.053 -13.340 17.475 1.00 90.44 111 TYR A C 1
ATOM 858 O O . TYR A 1 111 ? -2.411 -13.438 18.658 1.00 90.44 111 TYR A O 1
ATOM 866 N N . PHE A 1 112 ? -2.815 -12.792 16.522 1.00 91.81 112 PHE A N 1
ATOM 867 C CA . PHE A 1 112 ? -4.098 -12.124 16.762 1.00 91.81 112 PHE A CA 1
ATOM 868 C C . PHE A 1 112 ? -5.205 -12.580 15.790 1.00 91.81 112 PHE A C 1
ATOM 870 O O . PHE A 1 112 ? -4.914 -12.846 14.628 1.00 91.81 112 PHE A O 1
ATOM 877 N N . PRO A 1 113 ? -6.485 -12.614 16.222 1.00 92.12 113 PRO A N 1
ATOM 878 C CA . PRO A 1 113 ? -7.626 -13.037 15.400 1.00 92.12 113 PRO A CA 1
ATOM 879 C C . PRO A 1 113 ? -8.064 -11.947 14.402 1.00 92.12 113 PRO A C 1
ATOM 881 O O . PRO A 1 113 ? -9.212 -11.500 14.415 1.00 92.12 113 PRO A O 1
ATOM 884 N N . ILE A 1 114 ? -7.137 -11.465 13.576 1.00 94.69 114 ILE A N 1
ATOM 885 C CA . ILE A 1 114 ? -7.375 -10.399 12.598 1.00 94.69 114 ILE A CA 1
ATOM 886 C C . ILE A 1 114 ? -8.197 -10.962 11.438 1.00 94.69 114 ILE A C 1
ATOM 888 O O . ILE A 1 114 ? -7.801 -11.939 10.811 1.00 94.69 114 ILE A O 1
ATOM 892 N N . GLU A 1 115 ? -9.331 -10.330 11.137 1.00 93.38 115 GLU A N 1
ATOM 893 C CA . GLU A 1 115 ? -10.129 -10.664 9.945 1.00 93.38 115 GLU A CA 1
ATOM 894 C C . GLU A 1 115 ? -10.023 -9.637 8.840 1.00 93.38 115 GLU A C 1
ATOM 896 O O . GLU A 1 115 ? -10.311 -9.946 7.686 1.00 93.38 115 GLU A O 1
ATOM 901 N N . ARG A 1 116 ? -9.632 -8.415 9.207 1.00 96.94 116 ARG A N 1
ATOM 902 C CA . ARG A 1 116 ? -9.453 -7.334 8.259 1.00 96.94 116 ARG A CA 1
ATOM 903 C C . ARG A 1 116 ? -8.298 -6.429 8.638 1.00 96.94 116 ARG A C 1
ATOM 905 O O . ARG A 1 116 ? -8.047 -6.189 9.820 1.00 96.94 116 ARG A O 1
ATOM 912 N N . VAL A 1 117 ? -7.649 -5.885 7.623 1.00 98.88 117 VAL A N 1
ATOM 913 C CA . VAL A 1 117 ? -6.525 -4.962 7.727 1.00 98.88 117 VAL A CA 1
ATOM 914 C C . VAL A 1 117 ? -6.895 -3.648 7.055 1.00 98.88 117 VAL A C 1
ATOM 916 O O . VAL A 1 117 ? -7.282 -3.614 5.889 1.00 98.88 117 VAL A O 1
ATOM 919 N N . VAL A 1 118 ? -6.748 -2.548 7.784 1.00 98.88 118 VAL A N 1
ATOM 920 C CA . VAL A 1 118 ? -6.785 -1.200 7.226 1.00 98.88 118 VAL A CA 1
ATOM 921 C C . VAL A 1 118 ? -5.406 -0.594 7.418 1.00 98.88 118 VAL A C 1
ATOM 923 O O . VAL A 1 118 ? -5.021 -0.232 8.531 1.00 98.88 118 VAL A O 1
ATOM 926 N N . MET A 1 119 ? -4.647 -0.514 6.330 1.00 98.81 119 MET A N 1
ATOM 927 C CA . MET A 1 119 ? -3.351 0.150 6.342 1.00 98.81 119 MET A CA 1
ATOM 928 C C . MET A 1 119 ? -3.523 1.623 5.984 1.00 98.81 119 MET A C 1
ATOM 930 O O . MET A 1 119 ? -4.210 1.953 5.018 1.00 98.81 119 MET A O 1
ATOM 934 N N . MET A 1 120 ? -2.888 2.503 6.747 1.00 98.31 120 MET A N 1
ATOM 935 C CA . MET A 1 120 ? -2.788 3.924 6.446 1.00 98.31 120 MET A CA 1
ATOM 936 C C . MET A 1 120 ? -1.317 4.309 6.456 1.00 98.31 120 MET A C 1
ATOM 938 O O . MET A 1 120 ? -0.613 4.044 7.428 1.00 98.31 120 MET A O 1
ATOM 942 N N . GLY A 1 121 ? -0.874 4.941 5.378 1.00 98.00 121 GLY A N 1
ATOM 943 C CA . GLY A 1 121 ? 0.463 5.500 5.307 1.00 98.00 121 GLY A CA 1
ATOM 944 C C . GLY A 1 121 ? 0.571 6.633 4.303 1.00 98.00 121 GLY A C 1
ATOM 945 O O . GLY A 1 121 ? -0.432 7.079 3.736 1.00 98.00 121 GLY A O 1
ATOM 946 N N . ILE A 1 122 ? 1.793 7.089 4.069 1.00 98.00 122 ILE A N 1
ATOM 947 C CA . ILE A 1 122 ? 2.100 8.088 3.046 1.00 98.00 122 ILE A CA 1
ATOM 948 C C . ILE A 1 122 ? 2.641 7.449 1.765 1.00 98.00 122 ILE A C 1
ATOM 950 O O . ILE A 1 122 ? 3.000 6.269 1.757 1.00 98.00 122 ILE A O 1
ATOM 954 N N . ALA A 1 123 ? 2.670 8.206 0.671 1.00 98.25 123 ALA A N 1
ATOM 955 C CA . ALA A 1 123 ? 3.245 7.768 -0.596 1.00 98.25 123 ALA A CA 1
ATOM 956 C C . ALA A 1 123 ? 3.711 8.947 -1.462 1.00 98.25 123 ALA A C 1
ATOM 958 O O . ALA A 1 123 ? 3.231 10.072 -1.314 1.00 98.25 123 ALA A O 1
ATOM 959 N N . GLY A 1 124 ? 4.578 8.664 -2.432 1.00 98.31 124 GLY A N 1
ATOM 960 C CA . GLY A 1 124 ? 4.920 9.610 -3.491 1.00 98.31 124 GLY A CA 1
ATOM 961 C C . GLY A 1 124 ? 3.873 9.590 -4.610 1.00 98.31 124 GLY A C 1
ATOM 962 O O . GLY A 1 124 ? 3.417 8.522 -5.030 1.00 98.31 124 GLY A O 1
ATOM 963 N N . ALA A 1 125 ? 3.486 10.760 -5.120 1.00 98.31 125 ALA A N 1
ATOM 964 C CA . ALA A 1 125 ? 2.540 10.873 -6.228 1.00 98.31 125 ALA A CA 1
ATOM 965 C C . ALA A 1 125 ? 3.175 10.474 -7.564 1.00 98.31 125 ALA A C 1
ATOM 967 O O . ALA A 1 125 ? 4.113 11.118 -8.043 1.00 98.31 125 ALA A O 1
ATOM 968 N N . VAL A 1 126 ? 2.593 9.463 -8.212 1.00 98.62 126 VAL A N 1
ATOM 969 C CA . VAL A 1 126 ? 2.913 9.095 -9.595 1.00 98.62 126 VAL A CA 1
ATOM 970 C C . VAL A 1 126 ? 1.989 9.840 -10.558 1.00 98.62 126 VAL A C 1
ATOM 972 O O . VAL A 1 126 ? 2.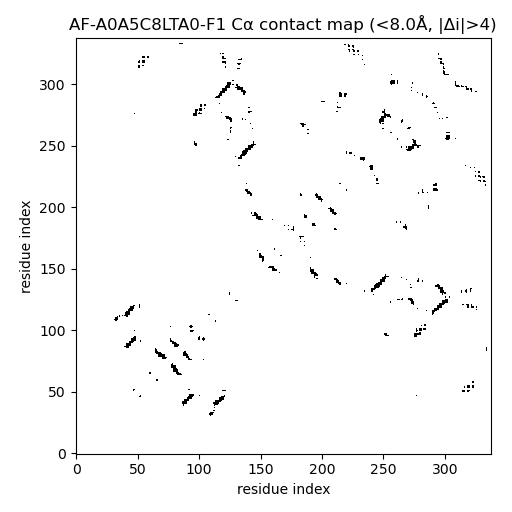488 10.473 -11.494 1.00 98.62 126 VAL A O 1
ATOM 975 N N . ASP A 1 127 ? 0.680 9.877 -10.285 1.00 97.75 127 ASP A N 1
ATOM 976 C CA . ASP A 1 127 ? -0.277 10.694 -11.042 1.00 97.75 127 ASP A CA 1
ATOM 977 C C . ASP A 1 127 ? 0.044 12.195 -10.844 1.00 97.75 127 ASP A C 1
ATOM 979 O O . ASP A 1 127 ? 0.065 12.682 -9.711 1.00 97.75 127 ASP A O 1
ATOM 983 N N . PRO A 1 128 ? 0.339 12.960 -11.916 1.00 95.75 128 PRO A N 1
ATOM 984 C CA . PRO A 1 128 ? 0.635 14.392 -11.828 1.00 95.75 128 PRO A CA 1
ATOM 985 C C . PRO A 1 128 ? -0.541 15.258 -11.372 1.00 95.75 128 PRO A C 1
ATOM 987 O O . PRO A 1 128 ? -0.330 16.437 -11.091 1.00 95.75 128 PRO A O 1
ATOM 990 N N . GLN A 1 129 ? -1.757 14.713 -11.297 1.00 95.50 129 GLN A N 1
ATOM 991 C CA . GLN A 1 129 ? -2.900 15.426 -10.734 1.00 95.50 129 GLN A CA 1
ATOM 992 C C . GLN A 1 129 ? -2.833 15.535 -9.209 1.00 95.50 129 GLN A C 1
ATOM 994 O O . GLN A 1 129 ? -3.393 16.485 -8.667 1.00 95.50 129 GLN A O 1
ATOM 999 N N . PHE A 1 130 ? -2.125 14.627 -8.532 1.00 95.94 130 PHE A N 1
ATOM 1000 C CA . PHE A 1 130 ? -2.001 14.676 -7.081 1.00 95.94 130 PHE A CA 1
ATOM 1001 C C . PHE A 1 130 ? -0.984 15.704 -6.589 1.00 95.94 130 PHE A C 1
ATOM 1003 O O . PHE A 1 130 ? 0.059 15.950 -7.201 1.00 95.94 130 PHE A O 1
ATOM 1010 N N . GLN A 1 131 ? -1.290 16.260 -5.424 1.00 93.25 131 GLN A N 1
ATOM 1011 C CA . GLN A 1 131 ? -0.462 17.167 -4.644 1.00 93.25 131 GLN A CA 1
ATOM 1012 C C . GLN A 1 131 ? -0.293 16.633 -3.213 1.00 93.25 131 GLN A C 1
ATOM 1014 O O . GLN A 1 131 ? -1.114 15.835 -2.753 1.00 93.25 131 GLN A O 1
ATOM 1019 N N . PRO A 1 132 ? 0.733 17.085 -2.465 1.00 92.25 132 PRO A N 1
ATOM 1020 C CA . PRO A 1 132 ? 0.875 16.724 -1.060 1.00 92.25 132 PRO A CA 1
ATOM 1021 C C . PRO A 1 132 ? -0.403 16.992 -0.251 1.00 92.25 132 PRO A C 1
ATOM 1023 O O . PRO A 1 132 ? -0.968 18.087 -0.299 1.00 92.25 132 PRO A O 1
ATOM 1026 N N . GLY A 1 133 ? -0.839 15.981 0.498 1.00 90.88 133 GLY A N 1
ATOM 1027 C CA . GLY A 1 133 ? -2.096 15.940 1.243 1.00 90.88 133 GLY A CA 1
ATOM 1028 C C . GLY A 1 133 ? -3.207 15.140 0.560 1.00 90.88 133 GLY A C 1
ATOM 1029 O O . GLY A 1 133 ? -4.045 14.586 1.275 1.00 90.88 133 GLY A O 1
ATOM 1030 N N . ASP A 1 134 ? -3.201 15.025 -0.774 1.00 96.06 134 ASP A N 1
ATOM 1031 C CA . ASP A 1 134 ? -4.162 14.200 -1.522 1.00 96.06 134 ASP A CA 1
ATOM 1032 C C . ASP A 1 134 ? -4.119 12.739 -1.082 1.00 96.06 134 ASP A C 1
ATOM 1034 O O . ASP A 1 134 ? -3.153 12.281 -0.474 1.00 96.06 134 ASP A O 1
ATOM 1038 N N . ILE A 1 135 ? -5.205 12.007 -1.317 1.00 98.12 135 ILE A N 1
ATOM 1039 C CA . ILE A 1 135 ? -5.363 10.641 -0.823 1.00 98.12 135 ILE A CA 1
ATOM 1040 C C . ILE A 1 135 ? -5.737 9.715 -1.975 1.00 98.12 135 ILE A C 1
ATOM 1042 O O . ILE A 1 135 ? -6.775 9.880 -2.621 1.00 98.12 135 ILE A O 1
ATOM 1046 N N . ALA A 1 136 ? -4.913 8.696 -2.182 1.00 98.69 136 ALA A N 1
ATOM 1047 C CA . ALA A 1 136 ? -5.176 7.590 -3.081 1.00 98.69 136 ALA A CA 1
ATOM 1048 C C . ALA A 1 136 ? -5.588 6.348 -2.281 1.00 98.69 136 ALA A C 1
ATOM 1050 O O . ALA A 1 136 ? -4.991 6.009 -1.256 1.00 98.69 136 ALA A O 1
ATOM 1051 N N . ILE A 1 137 ? -6.595 5.637 -2.786 1.00 98.75 137 ILE A N 1
ATOM 1052 C CA . ILE A 1 137 ? -7.031 4.334 -2.280 1.00 98.75 137 ILE A CA 1
ATOM 1053 C C . ILE A 1 137 ? -7.042 3.362 -3.466 1.00 98.75 137 ILE A C 1
ATOM 1055 O O . ILE A 1 137 ? -8.116 3.063 -4.005 1.00 98.75 137 ILE A O 1
ATOM 1059 N N . PRO A 1 138 ? -5.857 2.917 -3.933 1.00 98.75 138 PRO A N 1
ATOM 1060 C CA . PRO A 1 138 ? -5.768 1.992 -5.048 1.00 98.75 138 PRO A CA 1
ATOM 1061 C C . PRO A 1 138 ? -6.482 0.669 -4.783 1.00 98.75 138 PRO A C 1
ATOM 1063 O O . PRO A 1 138 ? -6.365 0.077 -3.709 1.00 98.75 138 PRO A O 1
ATOM 1066 N N . GLU A 1 139 ? -7.174 0.176 -5.807 1.00 98.44 139 GLU A N 1
ATOM 1067 C CA . GLU A 1 139 ? -7.790 -1.151 -5.799 1.00 98.44 139 GLU A CA 1
ATOM 1068 C C . GLU A 1 139 ? -6.763 -2.252 -6.039 1.00 98.44 139 GLU A C 1
ATOM 1070 O O . GLU A 1 139 ? -6.966 -3.366 -5.570 1.00 98.44 139 GLU A O 1
ATOM 1075 N N . ARG A 1 140 ? -5.692 -1.972 -6.789 1.00 98.75 140 ARG A N 1
ATOM 1076 C CA . ARG A 1 140 ? -4.687 -2.966 -7.188 1.00 98.75 140 ARG A CA 1
ATOM 1077 C C . ARG A 1 140 ? -3.288 -2.510 -6.814 1.00 98.75 140 ARG A C 1
ATOM 1079 O O . ARG A 1 140 ? -2.938 -1.358 -7.059 1.00 98.75 140 ARG A O 1
ATOM 1086 N N . TRP A 1 141 ? -2.502 -3.431 -6.271 1.00 98.81 141 TRP A N 1
ATOM 1087 C CA . TRP A 1 141 ? -1.143 -3.193 -5.797 1.00 98.81 141 TRP A CA 1
ATOM 1088 C C . TRP A 1 141 ? -0.152 -4.121 -6.491 1.00 98.81 141 TRP A C 1
ATOM 1090 O O . TRP A 1 141 ? -0.325 -5.339 -6.453 1.00 98.81 141 TRP A O 1
ATOM 1100 N N . TYR A 1 142 ? 0.864 -3.535 -7.120 1.00 98.75 142 TYR A N 1
ATOM 1101 C CA . TYR A 1 142 ? 1.894 -4.224 -7.904 1.00 98.75 142 TYR A CA 1
ATOM 1102 C C . TYR A 1 142 ? 3.243 -4.053 -7.212 1.00 98.75 142 TYR A C 1
ATOM 1104 O O . TYR A 1 142 ? 3.483 -3.013 -6.602 1.00 98.75 142 TYR A O 1
ATOM 1112 N N . PHE A 1 143 ? 4.148 -5.013 -7.373 1.00 98.50 143 PHE A N 1
ATOM 1113 C CA . PHE A 1 143 ? 5.558 -4.772 -7.087 1.00 98.50 143 PHE A CA 1
ATOM 1114 C C . PHE A 1 143 ? 6.237 -4.209 -8.336 1.00 98.50 143 PHE A C 1
ATOM 1116 O O . PHE A 1 143 ? 6.153 -4.818 -9.400 1.00 98.50 143 PHE A O 1
ATOM 1123 N N . HIS A 1 144 ? 6.870 -3.040 -8.235 1.00 97.06 144 HIS A N 1
ATOM 1124 C CA . HIS A 1 144 ? 7.546 -2.425 -9.385 1.00 97.06 144 HIS A CA 1
ATOM 1125 C C . HIS A 1 144 ? 9.049 -2.717 -9.441 1.00 97.06 144 HIS A C 1
ATOM 1127 O O . HIS A 1 144 ? 9.682 -2.444 -10.461 1.00 97.06 144 HIS A O 1
ATOM 1133 N N . ASP A 1 145 ? 9.625 -3.218 -8.349 1.00 93.44 145 ASP A N 1
ATOM 1134 C CA . ASP A 1 145 ? 11.040 -3.570 -8.219 1.00 93.44 145 ASP A CA 1
ATOM 1135 C C . ASP A 1 145 ? 11.306 -5.079 -8.324 1.00 93.44 145 ASP A C 1
ATOM 1137 O O . ASP A 1 145 ? 12.462 -5.486 -8.423 1.00 93.44 145 ASP A O 1
ATOM 1141 N N . GLU A 1 146 ? 10.254 -5.898 -8.400 1.00 95.56 146 GLU A N 1
ATOM 1142 C CA . GLU A 1 146 ? 10.349 -7.285 -8.858 1.00 95.56 146 GLU A CA 1
ATOM 1143 C C . GLU A 1 146 ? 10.658 -7.275 -10.352 1.00 95.56 146 GLU A C 1
ATOM 1145 O O . GLU A 1 146 ? 9.842 -6.887 -11.197 1.00 95.56 146 GLU A O 1
ATOM 1150 N N . SER A 1 147 ? 11.917 -7.548 -10.680 1.00 95.38 147 SER A N 1
ATOM 1151 C CA . SER A 1 147 ? 12.447 -7.289 -12.011 1.00 95.38 147 SER A CA 1
ATOM 1152 C C . SER A 1 147 ? 13.700 -8.094 -12.315 1.00 95.38 147 SER A C 1
ATOM 1154 O O . SER A 1 147 ? 14.548 -8.344 -11.458 1.00 95.38 147 SER A O 1
ATOM 1156 N N . VAL A 1 148 ? 13.882 -8.374 -13.601 1.00 96.25 148 VAL A N 1
ATOM 1157 C CA . VAL A 1 148 ? 15.117 -8.923 -14.151 1.00 96.25 148 VAL A CA 1
ATOM 1158 C C . VAL A 1 148 ? 16.006 -7.781 -14.621 1.00 96.25 148 VAL A C 1
ATOM 1160 O O . VAL A 1 148 ? 15.611 -6.957 -15.445 1.00 96.25 148 VAL A O 1
ATOM 1163 N N . TYR A 1 149 ? 17.229 -7.718 -14.101 1.00 96.25 149 TYR A N 1
ATOM 1164 C CA . TYR A 1 149 ? 18.221 -6.734 -14.529 1.00 96.25 149 TYR A CA 1
ATOM 1165 C C . TYR A 1 149 ? 19.112 -7.380 -15.592 1.00 96.25 149 TYR A C 1
ATOM 1167 O O . TYR A 1 149 ? 19.824 -8.343 -15.304 1.00 96.25 149 TYR A O 1
ATOM 1175 N N . ALA A 1 150 ? 19.059 -6.877 -16.825 1.00 96.62 150 ALA A N 1
ATOM 1176 C CA . ALA A 1 150 ? 19.694 -7.520 -17.974 1.00 96.62 150 ALA A CA 1
ATOM 1177 C C . ALA A 1 150 ? 20.924 -6.757 -18.491 1.00 96.62 150 ALA A C 1
ATOM 1179 O O . ALA A 1 150 ? 20.984 -5.527 -18.472 1.00 96.62 150 ALA A O 1
ATOM 1180 N N . ASN A 1 151 ? 21.913 -7.490 -19.010 1.00 96.00 151 ASN A N 1
ATOM 1181 C CA . ASN A 1 151 ? 23.087 -6.888 -19.648 1.00 96.00 151 ASN A CA 1
ATOM 1182 C C . ASN A 1 151 ? 22.740 -6.366 -21.050 1.00 96.00 151 ASN A C 1
ATOM 1184 O O . ASN A 1 151 ? 21.966 -7.019 -21.750 1.00 96.00 151 ASN A O 1
ATOM 1188 N N . PRO A 1 152 ? 23.339 -5.252 -21.510 1.00 96.31 152 PRO A N 1
ATOM 1189 C CA . PRO A 1 152 ? 23.242 -4.840 -22.907 1.00 96.31 152 PRO A CA 1
ATOM 1190 C C . PRO A 1 152 ? 23.756 -5.930 -23.857 1.00 96.31 152 PRO A C 1
ATOM 1192 O O . PRO A 1 152 ? 24.741 -6.607 -23.558 1.00 96.31 152 PRO A O 1
ATOM 1195 N N . ASP A 1 153 ? 23.123 -6.070 -25.019 1.00 96.00 153 ASP A N 1
ATOM 1196 C CA . ASP A 1 153 ? 23.574 -6.972 -26.078 1.00 96.00 153 ASP A CA 1
ATOM 1197 C C . ASP A 1 153 ? 24.723 -6.309 -26.870 1.00 96.00 153 ASP A C 1
ATOM 1199 O O . ASP A 1 153 ? 24.498 -5.316 -27.571 1.00 96.00 153 ASP A O 1
ATOM 1203 N N . PRO A 1 154 ? 25.966 -6.833 -26.806 1.00 94.69 154 PRO A N 1
ATOM 1204 C CA . PRO A 1 154 ? 27.097 -6.253 -27.527 1.00 94.69 154 PRO A CA 1
ATOM 1205 C C . PRO A 1 154 ? 26.953 -6.378 -29.051 1.00 94.69 154 PRO A C 1
ATOM 1207 O O . PRO A 1 154 ? 27.612 -5.643 -29.784 1.00 94.69 154 PRO A O 1
ATOM 1210 N N . ALA A 1 155 ? 26.109 -7.293 -29.539 1.00 96.31 155 ALA A N 1
ATOM 1211 C CA . ALA A 1 155 ? 25.831 -7.471 -30.958 1.00 96.31 155 ALA A CA 1
ATOM 1212 C C . ALA A 1 155 ? 24.667 -6.595 -31.453 1.00 96.31 155 ALA A C 1
ATOM 1214 O O . ALA A 1 155 ? 24.541 -6.384 -32.661 1.00 96.31 155 ALA A O 1
ATOM 1215 N N . LYS A 1 156 ? 23.816 -6.079 -30.554 1.00 94.25 156 LYS A N 1
ATOM 1216 C CA . LYS A 1 156 ? 22.615 -5.306 -30.902 1.00 94.25 156 LYS A CA 1
ATOM 1217 C C . LYS A 1 156 ? 22.497 -4.055 -30.020 1.00 94.25 156 LYS A C 1
ATOM 1219 O O . LYS A 1 156 ? 21.937 -4.126 -28.925 1.00 94.25 156 LYS A O 1
ATOM 1224 N N . PRO A 1 157 ? 22.977 -2.891 -30.499 1.00 90.06 157 PRO A N 1
ATOM 1225 C CA . PRO A 1 157 ? 22.875 -1.636 -29.762 1.00 90.06 157 PRO A CA 1
ATOM 1226 C C . PRO A 1 157 ? 21.444 -1.364 -29.282 1.00 90.06 157 PRO A C 1
ATOM 1228 O O . PRO A 1 157 ? 20.488 -1.558 -30.033 1.00 90.06 157 PRO A O 1
ATOM 1231 N N . SER A 1 158 ? 21.314 -0.916 -28.031 1.00 87.94 158 SER A N 1
ATOM 1232 C CA . SER A 1 158 ? 20.032 -0.630 -27.363 1.00 87.94 158 SER A CA 1
ATOM 1233 C C . SER A 1 158 ? 19.127 -1.843 -27.096 1.00 87.94 158 SER A C 1
ATOM 1235 O O . SER A 1 158 ? 17.977 -1.652 -26.708 1.00 87.94 158 SER A O 1
ATOM 1237 N N . GLN A 1 159 ? 19.622 -3.073 -27.262 1.00 94.19 159 GLN A N 1
ATOM 1238 C CA . GLN A 1 159 ? 18.951 -4.289 -26.791 1.00 94.19 159 GLN A CA 1
ATOM 1239 C C . GLN A 1 159 ? 19.668 -4.877 -25.574 1.00 94.19 159 GLN A C 1
ATOM 1241 O O . GLN A 1 159 ? 20.788 -4.482 -25.244 1.00 94.19 159 GLN A O 1
ATOM 1246 N N . TYR A 1 160 ? 19.008 -5.829 -24.919 1.00 96.62 160 TYR A N 1
ATOM 1247 C CA . TYR A 1 160 ? 19.505 -6.527 -23.741 1.00 96.62 160 TYR A CA 1
ATOM 1248 C C . TYR A 1 160 ? 19.465 -8.038 -23.965 1.00 96.62 160 TYR A C 1
ATOM 1250 O O . TYR A 1 160 ? 18.602 -8.540 -24.684 1.00 96.62 160 TYR A O 1
ATOM 1258 N N . ILE A 1 161 ? 20.392 -8.756 -23.337 1.00 95.88 161 ILE A N 1
ATOM 1259 C CA . ILE A 1 161 ? 20.413 -10.218 -23.323 1.00 95.88 161 ILE A CA 1
ATOM 1260 C C . ILE A 1 161 ? 19.500 -10.681 -22.191 1.00 95.88 161 ILE A C 1
ATOM 1262 O O . ILE A 1 161 ? 19.850 -10.550 -21.015 1.00 95.88 161 ILE A O 1
ATOM 1266 N N . LEU A 1 162 ? 18.330 -11.203 -22.552 1.00 95.12 162 LEU A N 1
ATOM 1267 C CA . LEU A 1 162 ? 17.361 -11.717 -21.594 1.00 95.12 162 LEU A CA 1
ATOM 1268 C C . LEU A 1 162 ? 17.693 -13.165 -21.212 1.00 95.12 162 LEU A C 1
ATOM 1270 O O . LEU A 1 162 ? 18.077 -13.949 -22.078 1.00 95.12 162 LEU A O 1
ATOM 1274 N N . PRO A 1 163 ? 17.547 -13.546 -19.934 1.00 94.38 163 PRO A N 1
ATOM 1275 C CA . PRO A 1 163 ? 17.606 -14.947 -19.541 1.00 94.38 163 PRO A CA 1
ATOM 1276 C C . PRO A 1 163 ? 16.457 -15.758 -20.158 1.00 94.38 163 PRO A C 1
ATOM 1278 O O . PRO A 1 163 ? 15.315 -15.296 -20.155 1.00 94.38 163 PRO A O 1
ATOM 1281 N N . ASP A 1 164 ? 16.723 -17.002 -20.568 1.00 94.31 164 ASP A N 1
ATOM 1282 C CA . ASP A 1 164 ? 15.725 -17.896 -21.182 1.00 94.31 164 ASP A CA 1
ATOM 1283 C C . ASP A 1 164 ? 14.438 -18.039 -20.348 1.00 94.31 164 ASP A C 1
ATOM 1285 O O . ASP A 1 164 ? 13.336 -18.103 -20.894 1.00 94.31 164 ASP A O 1
ATOM 1289 N N . TYR A 1 165 ? 14.556 -18.079 -19.012 1.00 93.19 165 TYR A N 1
ATOM 1290 C CA . TYR A 1 165 ? 13.389 -18.185 -18.129 1.00 93.19 165 TYR A CA 1
ATOM 1291 C C . TYR A 1 165 ? 12.480 -16.953 -18.235 1.00 93.19 165 TYR A C 1
ATOM 1293 O O . TYR A 1 165 ? 11.257 -17.086 -18.203 1.00 93.19 165 TYR A O 1
ATOM 1301 N N . TYR A 1 166 ? 13.067 -15.763 -18.395 1.00 94.81 166 TYR A N 1
ATOM 1302 C CA . TYR A 1 166 ? 12.321 -14.517 -18.495 1.00 94.81 166 TYR A CA 1
ATOM 1303 C C . TYR A 1 166 ? 11.647 -14.397 -19.859 1.00 94.81 166 TYR A C 1
ATOM 1305 O O . TYR A 1 166 ? 10.497 -13.981 -19.934 1.00 94.81 166 TYR A O 1
ATOM 1313 N N . GLU A 1 167 ? 12.303 -14.826 -20.941 1.00 92.44 167 GLU A N 1
ATOM 1314 C CA . GLU A 1 167 ? 11.673 -14.862 -22.267 1.00 92.44 167 GLU A CA 1
ATOM 1315 C C . GLU A 1 167 ? 10.417 -15.753 -22.276 1.00 92.44 167 GLU A C 1
ATOM 1317 O O . GLU A 1 167 ? 9.381 -15.389 -22.842 1.00 92.44 167 GLU A O 1
ATOM 1322 N N . GLN A 1 168 ? 10.477 -16.896 -21.585 1.00 92.06 168 GLN A N 1
ATOM 1323 C CA . GLN A 1 168 ? 9.332 -17.793 -21.404 1.00 92.06 168 GLN A CA 1
ATOM 1324 C C . GLN A 1 168 ? 8.237 -17.165 -20.527 1.00 92.06 168 GLN A C 1
ATOM 1326 O O . GLN A 1 168 ? 7.047 -17.248 -20.858 1.00 92.06 168 GLN A O 1
ATOM 1331 N N . ALA A 1 169 ? 8.621 -16.510 -19.428 1.00 93.19 169 ALA A N 1
ATOM 1332 C CA . ALA A 1 169 ? 7.690 -15.811 -18.547 1.00 93.19 169 ALA A CA 1
ATOM 1333 C C . ALA A 1 169 ? 6.977 -14.662 -19.282 1.00 93.19 169 ALA A C 1
ATOM 1335 O O . ALA A 1 169 ? 5.749 -14.574 -19.248 1.00 93.19 169 ALA A O 1
ATOM 1336 N N . LEU A 1 170 ? 7.717 -13.863 -20.056 1.00 93.19 170 LEU A N 1
ATOM 1337 C CA . LEU A 1 170 ? 7.193 -12.750 -20.841 1.00 93.19 170 LEU A CA 1
ATOM 1338 C C . LEU A 1 170 ? 6.136 -13.209 -21.849 1.00 93.19 170 LEU A C 1
ATOM 1340 O O . LEU A 1 170 ? 5.111 -12.547 -22.006 1.00 93.19 170 LEU A O 1
ATOM 1344 N N . ALA A 1 171 ? 6.321 -14.362 -22.498 1.00 92.06 171 ALA A N 1
ATOM 1345 C CA . ALA A 1 171 ? 5.291 -14.923 -23.370 1.00 92.06 171 ALA A CA 1
ATOM 1346 C C . ALA A 1 171 ? 3.979 -15.183 -22.607 1.00 92.06 171 ALA A C 1
ATOM 1348 O O . ALA A 1 171 ? 2.901 -14.872 -23.118 1.00 92.06 171 ALA A O 1
ATOM 1349 N N . SER A 1 172 ? 4.064 -15.689 -21.373 1.00 92.44 172 SER A N 1
ATOM 1350 C CA . SER A 1 172 ? 2.904 -15.922 -20.502 1.00 92.44 172 SER A CA 1
ATOM 1351 C C . SER A 1 172 ? 2.245 -14.609 -20.070 1.00 92.44 172 SER A C 1
ATOM 1353 O O . SER A 1 172 ? 1.023 -14.478 -20.161 1.00 92.44 172 SER A O 1
ATOM 1355 N N . TYR A 1 173 ? 3.044 -13.603 -19.709 1.00 93.94 173 TYR A N 1
ATOM 1356 C CA . TYR A 1 173 ? 2.581 -12.254 -19.367 1.00 93.94 173 TYR A CA 1
ATOM 1357 C C . TYR A 1 173 ? 1.802 -11.612 -20.524 1.00 93.94 173 TYR A C 1
ATOM 1359 O O . TYR A 1 173 ? 0.694 -11.104 -20.344 1.00 93.94 173 TYR A O 1
ATOM 1367 N N . GLN A 1 174 ? 2.314 -11.721 -21.754 1.00 91.12 174 GLN A N 1
ATOM 1368 C CA . GLN A 1 174 ? 1.633 -11.198 -22.943 1.00 91.12 174 GLN A CA 1
ATOM 1369 C C . GLN A 1 174 ? 0.334 -11.946 -23.272 1.00 91.12 174 GLN A C 1
ATOM 1371 O O . GLN A 1 174 ? -0.571 -11.360 -23.868 1.00 91.12 174 GLN A O 1
ATOM 1376 N N . GLN A 1 175 ? 0.202 -13.227 -22.909 1.00 92.81 175 GLN A N 1
ATOM 1377 C CA . GLN A 1 175 ? -1.083 -13.926 -23.027 1.00 92.81 175 GLN A CA 1
ATOM 1378 C C . GLN A 1 175 ? -2.074 -13.465 -21.956 1.00 92.81 175 GLN A C 1
ATOM 1380 O O . GLN A 1 175 ? -3.230 -13.209 -22.295 1.00 92.81 175 GLN A O 1
ATOM 1385 N N . ARG A 1 176 ? -1.628 -13.302 -20.701 1.00 92.31 176 ARG A N 1
ATOM 1386 C CA . ARG A 1 176 ? -2.454 -12.782 -19.598 1.00 92.31 176 ARG A CA 1
ATOM 1387 C C . ARG A 1 176 ? -3.026 -11.409 -19.940 1.00 92.31 176 ARG A C 1
ATOM 1389 O O . ARG A 1 176 ? -4.238 -11.231 -19.879 1.00 92.31 176 ARG A O 1
ATOM 1396 N N . LYS A 1 177 ? -2.187 -10.497 -20.438 1.00 93.62 177 LYS A N 1
ATOM 1397 C CA . LYS A 1 177 ? -2.568 -9.134 -20.849 1.00 93.62 177 LYS A CA 1
ATOM 1398 C C . LYS A 1 177 ? -3.707 -9.071 -21.876 1.00 93.62 177 LYS A C 1
ATOM 1400 O O . LYS A 1 177 ? -4.412 -8.073 -21.957 1.00 93.62 177 LYS A O 1
ATOM 1405 N N . LYS A 1 178 ? -3.922 -10.124 -22.675 1.00 94.31 178 LYS A N 1
ATOM 1406 C CA . LYS A 1 178 ? -5.056 -10.186 -23.622 1.00 94.31 178 LYS A CA 1
ATOM 1407 C C . LYS A 1 178 ? -6.402 -10.416 -22.934 1.00 94.31 178 LYS A C 1
ATOM 1409 O O . LYS A 1 178 ? -7.435 -10.173 -23.548 1.00 94.31 178 LYS A O 1
ATOM 1414 N N . GLN A 1 179 ? -6.387 -10.949 -21.716 1.00 95.31 179 GLN A N 1
ATOM 1415 C CA . GLN A 1 179 ? -7.570 -11.363 -20.958 1.00 95.31 179 GLN A CA 1
ATOM 1416 C C . GLN A 1 179 ? -7.788 -10.484 -19.726 1.00 95.31 179 GLN A C 1
ATOM 1418 O O . GLN A 1 179 ? -8.924 -10.266 -19.319 1.00 95.31 179 GLN A O 1
ATOM 1423 N N . ASP A 1 180 ? -6.700 -9.974 -19.159 1.00 96.06 180 ASP A N 1
ATOM 1424 C CA . ASP A 1 180 ? -6.695 -9.110 -17.994 1.00 96.06 180 ASP A CA 1
ATOM 1425 C C . ASP A 1 180 ? -6.276 -7.681 -18.394 1.00 96.06 180 ASP A C 1
ATOM 1427 O O . ASP A 1 180 ? -5.097 -7.439 -18.677 1.00 96.06 180 ASP A O 1
ATOM 1431 N N . PRO A 1 181 ? -7.217 -6.717 -18.412 1.00 94.62 181 PRO A N 1
ATOM 1432 C CA . PRO A 1 181 ? -6.931 -5.329 -18.770 1.00 94.62 181 PRO A CA 1
ATOM 1433 C C . PRO A 1 181 ? -6.086 -4.591 -17.722 1.00 94.62 181 PRO A C 1
ATOM 1435 O O . PRO A 1 181 ? -5.690 -3.452 -17.965 1.00 94.62 181 PRO A O 1
ATOM 1438 N N . HIS A 1 182 ? -5.835 -5.198 -16.560 1.00 96.69 182 HIS A N 1
ATOM 1439 C CA . HIS A 1 182 ? -5.026 -4.626 -15.489 1.00 96.69 182 HIS A CA 1
ATOM 1440 C C . HIS A 1 182 ? -3.604 -5.191 -15.447 1.00 96.69 182 HIS A C 1
ATOM 1442 O O . HIS A 1 182 ? -2.794 -4.736 -14.646 1.00 96.69 182 HIS A O 1
ATOM 1448 N N . SER A 1 183 ? -3.262 -6.143 -16.317 1.00 96.25 183 SER A N 1
ATOM 1449 C CA . SER A 1 183 ? -1.878 -6.598 -16.437 1.00 96.25 183 SER A CA 1
ATOM 1450 C C . SER A 1 183 ? -0.950 -5.428 -16.816 1.00 96.25 183 SER A C 1
ATOM 1452 O O . SER A 1 183 ? -1.329 -4.602 -17.656 1.00 96.25 183 SER A O 1
ATOM 1454 N N . PRO A 1 184 ? 0.272 -5.356 -16.253 1.00 96.56 184 PRO A N 1
ATOM 1455 C CA . PRO A 1 184 ? 1.263 -4.354 -16.623 1.00 96.56 184 PRO A CA 1
ATOM 1456 C C . PRO A 1 184 ? 1.518 -4.281 -18.131 1.00 96.56 184 PRO A C 1
ATOM 1458 O O . PRO A 1 184 ? 1.297 -5.222 -18.898 1.00 96.56 184 PRO A O 1
ATOM 1461 N N . ALA A 1 185 ? 2.070 -3.159 -18.586 1.00 95.81 185 ALA A N 1
ATOM 1462 C CA . ALA A 1 185 ? 2.507 -3.049 -19.973 1.00 95.81 185 ALA A CA 1
ATOM 1463 C C . ALA A 1 185 ? 3.711 -3.963 -20.288 1.00 95.81 185 ALA A C 1
ATOM 1465 O O . ALA A 1 185 ? 3.879 -4.321 -21.458 1.00 95.81 185 ALA A O 1
ATOM 1466 N N . TYR A 1 186 ? 4.483 -4.342 -19.255 1.00 94.94 186 TYR A N 1
ATOM 1467 C CA . TYR A 1 186 ? 5.769 -5.061 -19.297 1.00 94.94 186 TYR A CA 1
ATOM 1468 C C . TYR A 1 186 ? 6.821 -4.390 -20.189 1.00 94.94 186 TYR A C 1
ATOM 1470 O O . TYR A 1 186 ? 7.634 -5.055 -20.826 1.00 94.94 186 TYR A O 1
ATOM 1478 N N . GLU A 1 187 ? 6.795 -3.060 -20.260 1.00 95.25 187 GLU A N 1
ATOM 1479 C CA . GLU A 1 187 ? 7.871 -2.297 -20.886 1.00 95.25 187 GLU A CA 1
ATOM 1480 C C . GLU A 1 187 ? 9.004 -2.101 -19.876 1.00 95.25 187 GLU A C 1
ATOM 1482 O O . GLU A 1 187 ? 8.754 -1.734 -18.732 1.00 95.25 187 GLU A O 1
ATOM 1487 N N . ASN A 1 188 ? 10.247 -2.332 -20.286 1.00 96.56 188 ASN A N 1
ATOM 1488 C CA . ASN A 1 188 ? 11.422 -2.166 -19.437 1.00 96.56 188 ASN A CA 1
ATOM 1489 C C . ASN A 1 188 ? 11.794 -0.690 -19.224 1.00 96.56 188 ASN A C 1
ATOM 1491 O O . ASN A 1 188 ? 11.552 0.158 -20.083 1.00 96.56 188 ASN A O 1
ATOM 1495 N N . PHE A 1 189 ? 12.442 -0.391 -18.099 1.00 97.06 189 PHE A N 1
ATOM 1496 C CA . PHE A 1 189 ? 13.120 0.883 -17.863 1.00 97.06 189 PHE A CA 1
ATOM 1497 C C . PHE A 1 189 ? 14.627 0.683 -18.005 1.00 97.06 189 PHE A C 1
ATOM 1499 O O . PHE A 1 189 ? 15.301 0.215 -17.085 1.00 97.06 189 PHE A O 1
ATOM 1506 N N . GLY A 1 190 ? 15.176 0.992 -19.182 1.00 96.12 190 GLY A N 1
ATOM 1507 C CA . GLY A 1 190 ? 16.578 0.693 -19.467 1.00 96.12 190 GLY A CA 1
ATOM 1508 C C . GLY A 1 190 ? 16.861 -0.800 -19.274 1.00 96.12 190 GLY A C 1
ATOM 1509 O O . GLY A 1 190 ? 16.255 -1.632 -19.939 1.00 96.12 190 GLY A O 1
ATOM 1510 N N . TYR A 1 191 ? 17.754 -1.151 -18.351 1.00 95.69 191 TYR A N 1
ATOM 1511 C CA . TYR A 1 191 ? 18.107 -2.549 -18.078 1.00 95.69 191 TYR A CA 1
ATOM 1512 C C . TYR A 1 191 ? 17.129 -3.285 -17.147 1.00 95.69 191 TYR A C 1
ATOM 1514 O O . TYR A 1 191 ? 17.361 -4.458 -16.862 1.00 95.69 191 TYR A O 1
ATOM 1522 N N . ILE A 1 192 ? 16.087 -2.615 -16.643 1.00 97.12 192 ILE A N 1
ATOM 1523 C CA . ILE A 1 192 ? 15.152 -3.141 -15.639 1.00 97.12 192 ILE A CA 1
ATOM 1524 C C . ILE A 1 192 ? 13.896 -3.670 -16.333 1.00 97.12 192 ILE A C 1
ATOM 1526 O O . ILE A 1 192 ? 13.125 -2.891 -16.893 1.00 97.12 192 ILE A O 1
ATOM 1530 N N . PHE A 1 193 ? 13.681 -4.981 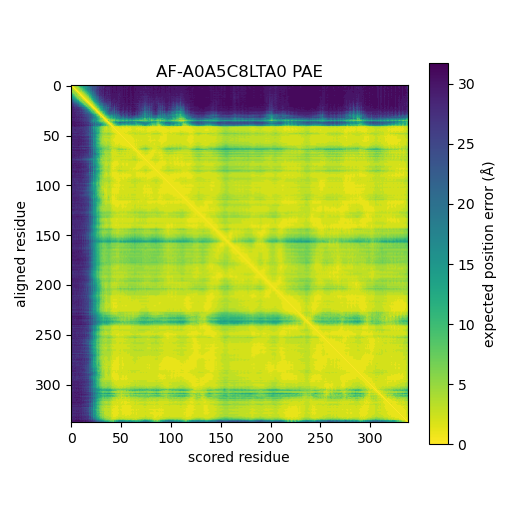-16.289 1.00 97.38 193 PHE A N 1
ATOM 1531 C CA . PHE A 1 193 ? 12.555 -5.659 -16.928 1.00 97.38 193 PHE A CA 1
ATOM 1532 C C . PHE A 1 193 ? 11.540 -6.125 -15.874 1.00 97.38 193 PHE A C 1
ATOM 1534 O O . PHE A 1 193 ? 11.901 -6.986 -15.076 1.00 97.38 193 PHE A O 1
ATOM 1541 N N . PRO A 1 194 ? 10.289 -5.618 -15.872 1.00 96.44 194 PRO A N 1
ATOM 1542 C CA . PRO A 1 194 ? 9.275 -6.016 -14.897 1.00 96.44 194 PRO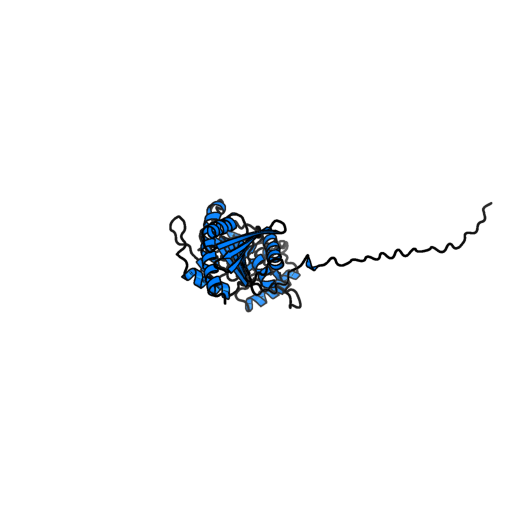 A CA 1
ATOM 1543 C C . PRO A 1 194 ? 9.018 -7.517 -14.894 1.00 96.44 194 PRO A C 1
ATOM 1545 O O . PRO A 1 194 ? 8.883 -8.130 -15.961 1.00 96.44 194 PRO A O 1
ATOM 1548 N N . GLU A 1 195 ? 8.877 -8.074 -13.700 1.00 95.19 195 GLU A N 1
ATOM 1549 C CA . GLU A 1 195 ? 8.513 -9.463 -13.464 1.00 95.19 195 GLU A CA 1
ATOM 1550 C C . GLU A 1 195 ? 7.259 -9.549 -12.581 1.00 95.19 195 GLU A C 1
ATOM 1552 O O . GLU A 1 195 ? 6.920 -8.619 -11.852 1.00 95.19 195 GLU A O 1
ATOM 1557 N N . GLU A 1 196 ? 6.516 -10.649 -12.697 1.00 95.00 196 GLU A N 1
ATOM 1558 C CA . GLU A 1 196 ? 5.419 -10.957 -11.783 1.00 95.00 196 GLU A CA 1
ATOM 1559 C C . GLU A 1 196 ? 5.948 -11.688 -10.544 1.00 95.00 196 GLU A C 1
ATOM 1561 O O . GLU A 1 196 ? 6.959 -12.387 -10.597 1.00 95.00 196 GLU A O 1
ATOM 1566 N N . MET A 1 197 ? 5.237 -11.564 -9.425 1.00 94.00 197 MET A N 1
ATOM 1567 C CA . MET A 1 197 ? 5.607 -12.263 -8.199 1.00 94.00 197 MET A CA 1
ATOM 1568 C C . MET A 1 197 ? 5.132 -13.717 -8.254 1.00 94.00 197 MET A C 1
ATOM 1570 O O . MET A 1 197 ? 3.940 -13.982 -8.443 1.00 94.00 197 MET A O 1
ATOM 1574 N N . ALA A 1 198 ? 6.032 -14.662 -7.984 1.00 95.12 198 ALA A N 1
ATOM 1575 C CA . ALA A 1 198 ? 5.668 -16.060 -7.797 1.00 95.12 198 ALA A CA 1
ATOM 1576 C C . ALA A 1 198 ? 5.046 -16.261 -6.406 1.00 95.12 198 ALA A C 1
ATOM 1578 O O . ALA A 1 198 ? 5.736 -16.294 -5.387 1.00 95.12 198 ALA A O 1
ATOM 1579 N N . VAL A 1 199 ? 3.725 -16.421 -6.352 1.00 97.44 199 VAL A N 1
ATOM 1580 C CA . VAL A 1 199 ? 2.971 -16.569 -5.104 1.00 97.44 199 VAL A CA 1
ATOM 1581 C C . VAL A 1 199 ? 2.669 -18.034 -4.823 1.00 97.44 199 VAL A C 1
ATOM 1583 O O . VAL A 1 199 ? 2.223 -18.784 -5.693 1.00 97.44 199 VAL A O 1
ATOM 1586 N N . ILE A 1 200 ? 2.872 -18.428 -3.567 1.00 96.56 200 ILE A N 1
ATOM 1587 C CA . ILE A 1 200 ? 2.473 -19.727 -3.029 1.00 96.56 200 ILE A CA 1
ATOM 1588 C C . ILE A 1 200 ? 1.257 -19.503 -2.136 1.00 96.56 200 ILE A C 1
ATOM 1590 O O . ILE A 1 200 ? 1.300 -18.683 -1.222 1.00 96.56 200 ILE A O 1
ATOM 1594 N N . LYS A 1 201 ? 0.178 -20.246 -2.388 1.00 94.88 201 LYS A N 1
ATOM 1595 C CA . LYS A 1 201 ? -1.054 -20.173 -1.602 1.00 94.88 201 LYS A CA 1
ATOM 1596 C C . LYS A 1 201 ? -1.601 -21.572 -1.341 1.00 94.88 201 LYS A C 1
ATOM 1598 O O . LYS A 1 201 ? -1.553 -22.442 -2.210 1.00 94.88 201 LYS A O 1
ATOM 1603 N N . 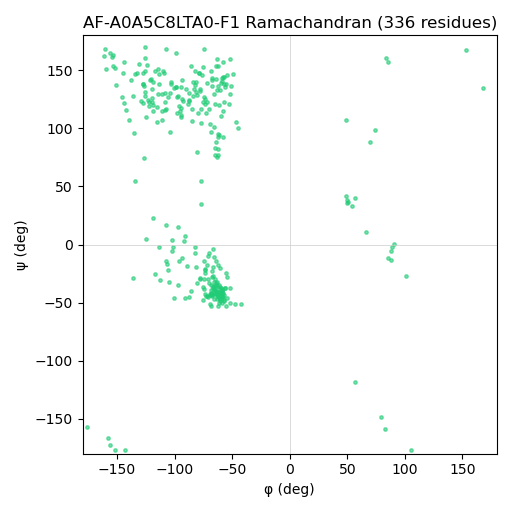GLN A 1 202 ? -2.138 -21.787 -0.141 1.00 93.56 202 GLN A N 1
ATOM 1604 C CA . GLN A 1 202 ? -2.797 -23.041 0.214 1.00 93.56 202 GLN A CA 1
ATOM 1605 C C . GLN A 1 202 ? -3.936 -23.360 -0.768 1.00 93.56 202 GLN A C 1
ATOM 1607 O O . GLN A 1 202 ? -4.744 -22.493 -1.105 1.00 93.56 202 GLN A O 1
ATOM 1612 N N . GLY A 1 203 ? -3.997 -24.622 -1.202 1.00 96.06 203 GLY A N 1
ATOM 1613 C CA . GLY A 1 203 ? -4.984 -25.111 -2.168 1.00 96.06 203 GLY A CA 1
ATOM 1614 C C . GLY A 1 203 ? -4.568 -24.972 -3.636 1.00 96.06 203 GLY A C 1
ATOM 1615 O O . GLY A 1 203 ? -5.321 -25.405 -4.502 1.00 96.06 203 GLY A O 1
ATOM 1616 N N . TRP A 1 204 ? -3.400 -24.395 -3.934 1.00 96.94 204 TRP A N 1
ATOM 1617 C CA . TRP A 1 204 ? -2.817 -24.416 -5.278 1.00 96.94 204 TRP A CA 1
ATOM 1618 C C . TRP A 1 204 ? -1.842 -25.584 -5.441 1.00 96.94 204 TRP A C 1
ATOM 1620 O O . TRP A 1 204 ? -1.067 -25.877 -4.532 1.00 96.94 204 TRP A O 1
ATOM 1630 N N . ASP A 1 205 ? -1.848 -26.214 -6.618 1.00 97.56 205 ASP A N 1
ATOM 1631 C CA . ASP A 1 205 ? -0.960 -27.345 -6.936 1.00 97.56 205 ASP A CA 1
ATOM 1632 C C . ASP A 1 205 ? 0.500 -26.916 -7.175 1.00 97.56 205 ASP A C 1
ATOM 1634 O O . ASP A 1 205 ? 1.426 -27.718 -7.050 1.00 97.56 205 ASP A O 1
ATOM 1638 N N . SER A 1 206 ? 0.721 -25.645 -7.521 1.00 97.00 206 SER A N 1
ATOM 1639 C CA . SER A 1 206 ? 2.037 -25.053 -7.768 1.00 97.00 206 SER A CA 1
ATOM 1640 C C . SER A 1 206 ? 2.016 -23.543 -7.500 1.00 97.00 206 SER A C 1
ATOM 1642 O O . SER A 1 206 ? 0.934 -22.946 -7.483 1.00 97.00 206 SER A O 1
ATOM 1644 N N . PRO A 1 207 ? 3.187 -22.892 -7.341 1.00 96.81 207 PRO A N 1
ATOM 1645 C CA . PRO A 1 207 ? 3.260 -21.434 -7.332 1.00 96.81 207 PRO A CA 1
ATOM 1646 C C . PRO A 1 207 ? 2.630 -20.844 -8.600 1.00 96.81 207 PRO A C 1
ATOM 1648 O O . PRO A 1 207 ? 2.739 -21.437 -9.678 1.00 96.81 207 PRO A O 1
ATOM 1651 N N . GLN A 1 208 ? 1.990 -19.681 -8.483 1.00 95.44 208 GLN A N 1
ATOM 1652 C CA . GLN A 1 208 ? 1.437 -18.952 -9.626 1.00 95.44 208 GLN A CA 1
ATOM 1653 C C . GLN A 1 208 ? 2.042 -17.560 -9.713 1.00 95.44 208 GLN A C 1
ATOM 1655 O O . GLN A 1 208 ? 2.225 -16.891 -8.700 1.00 95.44 208 GLN A O 1
ATOM 1660 N N . GLN A 1 209 ? 2.307 -17.121 -10.940 1.00 95.31 209 GLN A N 1
ATOM 1661 C CA . GLN A 1 209 ? 2.738 -15.757 -11.206 1.00 95.31 209 GLN A CA 1
ATOM 1662 C C . GLN A 1 209 ? 1.549 -14.805 -11.065 1.00 95.31 209 GLN A C 1
ATOM 1664 O O . GLN A 1 209 ? 0.488 -15.037 -11.664 1.00 95.31 209 GLN A O 1
ATOM 1669 N N . MET A 1 210 ? 1.715 -13.772 -10.242 1.00 96.44 210 MET A N 1
ATOM 1670 C CA . MET A 1 210 ? 0.702 -12.762 -9.966 1.00 96.44 210 MET A CA 1
ATOM 1671 C C . MET A 1 210 ? 1.232 -11.364 -10.304 1.00 96.44 210 MET A C 1
ATOM 1673 O O . MET A 1 210 ? 2.231 -10.940 -9.719 1.00 96.44 210 MET A O 1
ATOM 1677 N N . PRO A 1 211 ? 0.557 -10.614 -11.196 1.00 96.62 211 PRO A N 1
ATOM 1678 C CA . PRO A 1 211 ? 0.962 -9.248 -11.519 1.00 96.62 211 PRO A CA 1
ATOM 1679 C C . PRO A 1 211 ? 0.616 -8.241 -10.416 1.00 96.62 211 PRO A C 1
ATOM 1681 O O . PRO A 1 211 ? 1.297 -7.230 -10.278 1.00 96.62 211 PRO A O 1
ATOM 1684 N N . TYR A 1 212 ? -0.449 -8.491 -9.649 1.00 98.38 212 TYR A N 1
ATOM 1685 C CA . TYR A 1 212 ? -0.935 -7.594 -8.604 1.00 98.38 212 TYR A CA 1
ATOM 1686 C C . TYR A 1 212 ? -1.827 -8.315 -7.589 1.00 98.38 212 TYR A C 1
ATOM 1688 O O . TYR A 1 212 ? -2.334 -9.411 -7.839 1.00 98.38 212 TYR A O 1
ATOM 1696 N N . PHE A 1 213 ? -2.104 -7.631 -6.480 1.00 98.62 213 PHE A N 1
ATOM 1697 C CA . PHE A 1 213 ? -3.107 -8.007 -5.482 1.00 98.62 213 PHE A CA 1
ATOM 1698 C C . PHE A 1 213 ? -4.246 -6.987 -5.471 1.00 98.62 213 PHE A C 1
ATOM 1700 O O . PHE A 1 213 ? -4.000 -5.786 -5.561 1.00 98.62 213 PHE A O 1
ATOM 1707 N N . THR A 1 214 ? -5.495 -7.454 -5.375 1.00 98.62 214 THR A N 1
ATOM 1708 C CA . THR A 1 214 ? -6.689 -6.586 -5.378 1.00 98.62 214 THR A CA 1
ATOM 1709 C C . THR A 1 214 ? -7.268 -6.446 -3.974 1.00 98.62 214 THR A C 1
ATOM 1711 O O . THR A 1 214 ? -7.472 -7.458 -3.303 1.00 98.62 214 THR A O 1
ATOM 1714 N N . ALA A 1 215 ? -7.531 -5.212 -3.545 1.00 98.75 215 ALA A N 1
ATOM 1715 C CA . ALA A 1 215 ? -8.136 -4.893 -2.256 1.00 98.75 215 ALA A CA 1
ATOM 1716 C C . ALA A 1 215 ? -9.548 -5.486 -2.133 1.00 98.75 215 ALA A C 1
ATOM 1718 O O . ALA A 1 215 ? -10.248 -5.676 -3.132 1.00 98.75 215 ALA A O 1
ATOM 1719 N N . THR A 1 216 ? -9.993 -5.743 -0.902 1.00 98.69 216 THR A N 1
ATOM 1720 C CA . THR A 1 216 ? -11.313 -6.333 -0.646 1.00 98.69 216 THR A CA 1
ATOM 1721 C C . THR A 1 216 ? -12.429 -5.414 -1.174 1.00 98.69 216 THR A C 1
ATOM 1723 O O . THR A 1 216 ? -12.571 -4.288 -0.680 1.00 98.69 216 THR A O 1
ATOM 1726 N N . PRO A 1 217 ? -13.287 -5.874 -2.112 1.00 98.44 217 PRO A N 1
ATOM 1727 C CA . PRO A 1 217 ? -14.332 -5.040 -2.718 1.00 98.44 217 PRO A CA 1
ATOM 1728 C C . PRO A 1 217 ? -15.284 -4.399 -1.702 1.00 98.44 217 PRO A C 1
ATOM 1730 O O . PRO A 1 217 ? -15.676 -3.244 -1.841 1.00 98.44 217 PRO A O 1
ATOM 1733 N N . GLN A 1 218 ? -15.627 -5.123 -0.638 1.00 98.12 218 GLN A N 1
ATOM 1734 C CA . GLN A 1 218 ? -16.492 -4.629 0.428 1.00 98.12 218 GLN A CA 1
ATOM 1735 C C . GLN A 1 218 ? -15.856 -3.440 1.160 1.00 98.12 218 GLN A C 1
ATOM 1737 O O . GLN A 1 218 ? -16.549 -2.464 1.441 1.00 98.12 218 GLN A O 1
ATOM 1742 N N . LEU A 1 219 ? -14.546 -3.475 1.427 1.00 98.56 219 LEU A N 1
ATOM 1743 C CA . LEU A 1 219 ? -13.837 -2.367 2.073 1.00 98.56 219 LEU A CA 1
ATOM 1744 C C . LEU A 1 219 ? -13.713 -1.152 1.143 1.00 98.56 219 LEU A C 1
ATOM 1746 O O . LEU A 1 219 ? -13.812 -0.015 1.608 1.00 98.56 219 LEU A O 1
ATOM 1750 N N . ILE A 1 220 ? -13.582 -1.368 -0.170 1.00 98.62 220 ILE A N 1
ATOM 1751 C CA . ILE A 1 220 ? -13.637 -0.295 -1.176 1.00 98.62 220 ILE A CA 1
ATOM 1752 C C . ILE A 1 220 ? -15.003 0.404 -1.146 1.00 98.62 220 ILE A C 1
ATOM 1754 O O . ILE A 1 220 ? -15.069 1.633 -1.083 1.00 98.62 220 ILE A O 1
ATOM 1758 N N . GLU A 1 221 ? -16.102 -0.351 -1.111 1.00 98.56 221 GLU A N 1
ATOM 1759 C CA . GLU A 1 221 ? -17.450 0.224 -1.026 1.00 98.56 221 GLU A CA 1
ATOM 1760 C C . GLU A 1 221 ? -17.698 0.965 0.296 1.00 98.56 221 GLU A C 1
ATOM 1762 O O . GLU A 1 221 ? -18.276 2.056 0.298 1.00 98.56 221 GLU A O 1
ATOM 1767 N N . LEU A 1 222 ? -17.221 0.433 1.426 1.00 98.56 222 LEU A N 1
ATOM 1768 C CA . LEU A 1 222 ? -17.266 1.153 2.705 1.00 98.56 222 LEU A CA 1
ATOM 1769 C C . LEU A 1 222 ? -16.431 2.435 2.662 1.00 98.56 222 LEU A C 1
ATOM 1771 O O . LEU A 1 222 ? -16.843 3.449 3.219 1.00 98.56 222 LEU A O 1
ATOM 1775 N N . THR A 1 223 ? -15.313 2.437 1.938 1.00 98.62 223 THR A N 1
ATOM 1776 C CA . THR A 1 223 ? -14.484 3.635 1.768 1.00 98.62 223 THR A CA 1
ATOM 1777 C C . THR A 1 223 ? -15.203 4.690 0.936 1.00 98.62 223 THR A C 1
ATOM 1779 O O . THR A 1 223 ? -15.202 5.858 1.312 1.00 98.62 223 THR A O 1
ATOM 1782 N N . LYS A 1 224 ? -15.902 4.310 -0.141 1.00 98.50 224 LYS A N 1
ATOM 1783 C CA . LYS A 1 224 ? -16.743 5.248 -0.911 1.00 98.50 224 LYS A CA 1
ATOM 1784 C C . LYS A 1 224 ? -17.818 5.893 -0.029 1.00 98.50 224 LYS A C 1
ATOM 1786 O O . LYS A 1 224 ? -18.030 7.102 -0.108 1.00 98.50 224 LYS A O 1
ATOM 1791 N N . LYS A 1 225 ? -18.455 5.115 0.856 1.00 98.25 225 LYS A N 1
ATOM 1792 C CA . LYS A 1 225 ? -19.405 5.646 1.853 1.00 98.25 225 LYS A CA 1
ATOM 1793 C C . LYS A 1 225 ? -18.726 6.578 2.857 1.00 98.25 225 LYS A C 1
ATOM 1795 O O . LYS A 1 225 ? -19.276 7.631 3.168 1.00 98.25 225 LYS A O 1
ATOM 1800 N N . ALA A 1 226 ? -17.532 6.229 3.334 1.00 98.06 226 ALA A N 1
ATOM 1801 C CA . ALA A 1 226 ? -16.754 7.083 4.226 1.00 98.06 226 ALA A CA 1
ATOM 1802 C C . ALA A 1 226 ? -16.455 8.432 3.559 1.00 98.06 226 ALA A C 1
ATOM 1804 O O . ALA A 1 226 ? -16.802 9.470 4.108 1.00 98.06 226 ALA A O 1
ATOM 1805 N N . VAL A 1 227 ? -15.932 8.428 2.329 1.00 97.31 227 VAL A N 1
ATOM 1806 C CA . VAL A 1 227 ? -15.646 9.649 1.554 1.00 97.31 227 VAL A CA 1
ATOM 1807 C C . VAL A 1 227 ? -16.885 10.534 1.386 1.00 97.31 227 VAL A C 1
ATOM 1809 O O . VAL A 1 227 ? -16.776 11.753 1.467 1.00 97.31 227 VAL A O 1
ATOM 1812 N N . ALA A 1 228 ? -18.068 9.945 1.196 1.00 96.38 228 ALA A N 1
ATOM 1813 C CA . ALA A 1 228 ? -19.317 10.695 1.055 1.00 96.38 228 ALA A CA 1
ATOM 1814 C C . ALA A 1 228 ? -19.861 11.286 2.372 1.00 96.38 228 ALA A C 1
ATOM 1816 O O . ALA A 1 228 ? -20.779 12.104 2.328 1.00 96.38 228 ALA A O 1
ATOM 1817 N N . THR A 1 229 ? -19.351 10.857 3.531 1.00 94.12 229 THR A N 1
ATOM 1818 C CA . THR A 1 229 ? -19.901 11.207 4.855 1.00 94.12 229 THR A CA 1
ATOM 1819 C C . THR A 1 229 ? -18.946 12.003 5.732 1.00 94.12 229 THR A C 1
ATOM 1821 O O . THR A 1 229 ? -19.413 12.741 6.598 1.00 94.12 229 THR A O 1
ATOM 1824 N N . ILE A 1 230 ? -17.632 11.878 5.530 1.00 93.44 230 ILE A N 1
ATOM 1825 C CA . ILE A 1 230 ? -16.651 12.667 6.275 1.00 93.44 230 ILE A CA 1
ATOM 1826 C C . ILE A 1 230 ? -16.724 14.147 5.895 1.00 93.44 230 ILE A C 1
ATOM 1828 O O . ILE A 1 230 ? -17.003 14.508 4.750 1.00 93.44 230 ILE A O 1
ATOM 1832 N N . ASP A 1 231 ? -16.401 15.009 6.858 1.00 91.31 231 ASP A N 1
ATOM 1833 C CA . ASP A 1 231 ? -16.202 16.426 6.575 1.00 91.31 231 ASP A CA 1
ATOM 1834 C C . ASP A 1 231 ? -15.087 16.612 5.532 1.00 91.31 231 ASP A C 1
ATOM 1836 O O . ASP A 1 231 ? -14.071 15.904 5.586 1.00 91.31 231 ASP A O 1
ATOM 1840 N N . PRO A 1 232 ? -15.215 17.593 4.616 1.00 88.00 232 PRO A N 1
ATOM 1841 C CA . PRO A 1 232 ? -14.178 17.873 3.636 1.00 88.00 232 PRO A CA 1
ATOM 1842 C C . PRO A 1 232 ? -12.816 18.081 4.299 1.00 88.00 232 PRO A C 1
ATOM 1844 O O . PRO A 1 232 ? -12.627 18.994 5.111 1.00 88.00 232 PRO A O 1
ATOM 1847 N N . ILE A 1 233 ? -11.844 17.255 3.917 1.00 86.12 233 ILE A N 1
ATOM 1848 C CA . ILE A 1 233 ? -10.475 17.393 4.397 1.00 86.12 233 ILE A CA 1
ATOM 1849 C C . ILE A 1 233 ? -9.813 18.535 3.622 1.00 86.12 233 ILE A C 1
ATOM 1851 O O . ILE A 1 233 ? -9.912 18.631 2.398 1.00 86.12 233 ILE A O 1
ATOM 1855 N N . LYS A 1 234 ? -9.157 19.437 4.350 1.00 85.94 234 LYS A N 1
ATOM 1856 C CA . LYS A 1 234 ? -8.448 20.584 3.783 1.00 85.94 234 LYS A CA 1
ATOM 1857 C C . LYS A 1 234 ? -7.025 20.628 4.304 1.00 85.94 234 LYS A C 1
ATOM 1859 O O . LYS A 1 234 ? -6.777 20.291 5.466 1.00 85.94 234 LYS A O 1
ATOM 1864 N N . MET A 1 235 ? -6.128 21.111 3.458 1.00 81.81 235 MET A N 1
ATOM 1865 C CA . MET A 1 235 ? -4.790 21.523 3.863 1.00 81.81 235 MET A CA 1
ATOM 1866 C C . MET A 1 235 ? -4.866 22.705 4.843 1.00 81.81 235 MET A C 1
ATOM 1868 O O . MET A 1 235 ? -5.859 23.440 4.833 1.00 81.81 235 MET A O 1
ATOM 1872 N N . PRO A 1 236 ? -3.816 22.967 5.647 1.00 80.31 236 PRO A N 1
ATOM 1873 C CA . PRO A 1 236 ? -3.748 24.170 6.483 1.00 80.31 236 PRO A CA 1
ATOM 1874 C C . PRO A 1 236 ? -3.935 25.479 5.697 1.00 80.31 236 PRO A C 1
ATOM 1876 O O . PRO A 1 236 ? -4.450 26.454 6.233 1.00 80.31 236 PRO A O 1
ATOM 1879 N N . SER A 1 237 ? -3.573 25.486 4.411 1.00 82.62 237 SER A N 1
ATOM 1880 C CA . SER A 1 237 ? -3.801 26.598 3.478 1.00 82.62 237 SER A CA 1
ATOM 1881 C C . SER A 1 237 ? -5.271 26.797 3.075 1.00 82.62 237 SER A C 1
ATOM 1883 O O . SER A 1 237 ? -5.598 27.788 2.431 1.00 82.62 237 SER A O 1
ATOM 1885 N N . GLY A 1 238 ? -6.160 25.860 3.415 1.00 83.00 238 GLY A N 1
ATOM 1886 C CA . GLY A 1 238 ? -7.568 25.853 3.020 1.00 83.00 238 GLY A CA 1
ATOM 1887 C C . GLY A 1 238 ? -7.854 25.163 1.683 1.00 83.00 238 GLY A C 1
ATOM 1888 O O . GLY A 1 238 ? -9.029 24.983 1.354 1.00 83.00 238 GLY A O 1
ATOM 1889 N N . HIS A 1 239 ? -6.822 24.741 0.941 1.00 82.56 239 HIS A N 1
ATOM 1890 C CA . HIS A 1 239 ? -6.997 23.971 -0.292 1.00 82.56 239 HIS A CA 1
ATOM 1891 C C . HIS A 1 239 ? -7.717 22.642 -0.011 1.00 82.56 239 HIS A C 1
ATOM 1893 O O . HIS A 1 239 ? -7.356 21.954 0.953 1.00 82.56 239 HIS A O 1
ATOM 1899 N N . PRO A 1 240 ? -8.744 22.287 -0.809 1.00 84.50 240 PRO A N 1
ATOM 1900 C CA . PRO A 1 240 ? -9.422 21.009 -0.668 1.00 84.50 240 PRO A CA 1
ATOM 1901 C C . PRO A 1 240 ? -8.478 19.876 -1.059 1.00 84.50 240 PRO A C 1
ATOM 1903 O O . PRO A 1 240 ? -7.710 20.008 -2.008 1.00 84.50 240 PRO A O 1
ATOM 1906 N N . ILE A 1 241 ? -8.569 18.780 -0.318 1.00 91.75 241 ILE A N 1
ATOM 1907 C CA . ILE A 1 241 ? -7.822 17.557 -0.585 1.00 91.75 241 ILE A CA 1
ATOM 1908 C C . ILE A 1 241 ? -8.618 16.695 -1.558 1.00 91.75 241 ILE A C 1
ATOM 1910 O O . ILE A 1 241 ? -9.811 16.453 -1.349 1.00 91.75 241 ILE A O 1
ATOM 1914 N N . GLN A 1 242 ? -7.961 16.227 -2.615 1.00 94.56 242 GLN A N 1
ATOM 1915 C CA . GLN A 1 242 ? -8.525 15.249 -3.529 1.00 94.56 242 GLN A CA 1
ATOM 1916 C C . GLN A 1 242 ? -8.449 13.857 -2.904 1.00 94.56 242 GLN A C 1
ATOM 1918 O O . GLN A 1 242 ? -7.415 13.439 -2.388 1.00 94.56 242 GLN A O 1
ATOM 1923 N N . ILE A 1 243 ? -9.552 13.114 -2.984 1.00 97.38 243 ILE A N 1
ATOM 1924 C CA . ILE A 1 243 ? -9.607 11.708 -2.586 1.00 97.38 243 ILE A CA 1
ATOM 1925 C C . ILE A 1 243 ? -10.011 10.889 -3.808 1.00 97.38 243 ILE A C 1
ATOM 1927 O O . ILE A 1 243 ? -11.067 11.134 -4.396 1.00 97.38 243 ILE A O 1
ATOM 1931 N N . LYS A 1 244 ? -9.184 9.916 -4.194 1.00 97.94 244 LYS A N 1
ATOM 1932 C CA . LYS A 1 244 ? -9.434 9.022 -5.331 1.00 97.94 244 LYS A CA 1
ATOM 1933 C C . LYS A 1 244 ? -9.522 7.584 -4.836 1.00 97.94 244 LYS A C 1
ATOM 1935 O O . LYS A 1 244 ? -8.543 7.029 -4.347 1.00 97.94 244 LYS A O 1
ATOM 1940 N N . VAL A 1 245 ? -10.706 6.991 -4.970 1.00 98.44 245 VAL A N 1
ATOM 1941 C CA . VAL A 1 245 ? -10.940 5.569 -4.690 1.00 98.44 245 VAL A CA 1
ATOM 1942 C C . VAL A 1 245 ? -10.884 4.796 -6.002 1.00 98.44 245 VAL A C 1
ATOM 1944 O O . VAL A 1 245 ? -11.585 5.156 -6.948 1.00 98.44 245 VAL A O 1
ATOM 1947 N N . GLY A 1 246 ? -10.074 3.741 -6.046 1.00 97.69 246 GLY A N 1
ATOM 1948 C CA . GLY A 1 246 ? -9.796 2.979 -7.260 1.00 97.69 246 GLY A CA 1
ATOM 1949 C C . GLY A 1 246 ? -8.415 3.266 -7.839 1.00 97.69 246 GLY A C 1
ATOM 1950 O O . GLY A 1 246 ? -7.619 4.019 -7.281 1.00 97.69 246 GLY A O 1
ATOM 1951 N N . GLY A 1 247 ? -8.128 2.645 -8.980 1.00 98.19 247 GLY A N 1
ATOM 1952 C CA . GLY A 1 247 ? -6.826 2.764 -9.641 1.00 98.19 247 GLY A CA 1
ATOM 1953 C C . GLY A 1 247 ? -5.772 1.824 -9.056 1.00 98.19 247 GLY A C 1
ATOM 1954 O O . GLY A 1 247 ? -6.107 0.793 -8.464 1.00 98.19 247 GLY A O 1
ATOM 1955 N N . ASN A 1 248 ? -4.503 2.161 -9.281 1.00 98.81 248 ASN A N 1
ATOM 1956 C CA . ASN A 1 248 ? -3.369 1.267 -9.066 1.00 98.81 248 ASN A CA 1
ATOM 1957 C C . ASN A 1 248 ? -2.300 1.930 -8.181 1.00 98.81 248 ASN A C 1
ATOM 1959 O O . ASN A 1 248 ? -1.993 3.103 -8.350 1.00 98.81 248 ASN A O 1
ATOM 1963 N N . GLY A 1 249 ? -1.726 1.184 -7.247 1.00 98.81 249 GLY A N 1
ATOM 1964 C CA . GLY A 1 249 ? -0.578 1.587 -6.439 1.00 98.81 249 GLY A CA 1
ATOM 1965 C C . GLY A 1 249 ? 0.590 0.657 -6.724 1.00 98.81 249 GLY A C 1
ATOM 1966 O O . GLY A 1 249 ? 0.384 -0.509 -7.064 1.00 98.81 249 GLY A O 1
ATOM 1967 N N . VAL A 1 250 ? 1.813 1.160 -6.614 1.00 98.88 250 VAL A N 1
ATOM 1968 C CA . VAL A 1 250 ? 3.016 0.343 -6.791 1.00 98.88 250 VAL A CA 1
ATOM 1969 C C . VAL A 1 250 ? 3.872 0.367 -5.534 1.00 98.88 250 VAL A C 1
ATOM 1971 O O . VAL A 1 250 ? 3.990 1.392 -4.867 1.00 98.88 250 VAL A O 1
ATOM 1974 N N . THR A 1 251 ? 4.463 -0.778 -5.232 1.00 98.81 251 THR A N 1
ATOM 1975 C CA . THR A 1 251 ? 5.303 -1.009 -4.064 1.00 98.81 251 THR A CA 1
ATOM 1976 C C . THR A 1 251 ? 6.700 -1.405 -4.509 1.00 98.81 251 THR A C 1
ATOM 1978 O O . THR A 1 251 ? 6.840 -2.205 -5.434 1.00 98.81 251 THR A O 1
ATOM 1981 N N . GLY A 1 252 ? 7.722 -0.894 -3.834 1.00 97.94 252 GLY A N 1
ATOM 1982 C CA . GLY A 1 252 ? 9.082 -1.390 -3.980 1.00 97.94 252 GLY A CA 1
ATOM 1983 C C . GLY A 1 252 ? 9.976 -0.977 -2.824 1.00 97.94 252 GLY A C 1
ATOM 1984 O O . GLY A 1 252 ? 9.692 -0.040 -2.086 1.00 97.94 252 GLY A O 1
ATOM 1985 N N . SER A 1 253 ? 11.100 -1.656 -2.653 1.00 96.69 253 SER A N 1
ATOM 1986 C CA . SER A 1 253 ? 12.091 -1.403 -1.602 1.00 96.69 253 SER A CA 1
ATOM 1987 C C . SER A 1 253 ? 12.967 -0.175 -1.903 1.00 96.69 253 SER A C 1
ATOM 1989 O O . SER A 1 253 ? 14.157 -0.154 -1.587 1.00 96.69 253 SER A O 1
ATOM 1991 N N . VAL A 1 254 ? 12.389 0.852 -2.533 1.00 95.31 254 VAL A N 1
ATOM 1992 C CA . VAL A 1 254 ? 13.075 2.038 -3.050 1.00 95.31 254 VAL A CA 1
ATOM 1993 C C . VAL A 1 254 ? 12.266 3.285 -2.702 1.00 95.31 254 VAL A C 1
ATOM 1995 O O . VAL A 1 254 ? 11.093 3.387 -3.045 1.00 95.31 254 VAL A O 1
ATOM 1998 N N . PHE A 1 255 ? 12.912 4.275 -2.080 1.00 97.12 255 PHE A N 1
ATOM 1999 C CA . PHE A 1 255 ? 12.364 5.631 -2.034 1.00 97.12 255 PHE A CA 1
ATOM 2000 C C . PHE A 1 255 ? 12.513 6.263 -3.423 1.00 97.12 255 PHE A C 1
ATOM 2002 O O . PHE A 1 255 ? 13.639 6.475 -3.887 1.00 97.12 255 PHE A O 1
ATOM 2009 N N . LEU A 1 256 ? 11.399 6.517 -4.112 1.00 97.62 256 LEU A N 1
ATOM 2010 C CA . LEU A 1 256 ? 11.439 6.998 -5.488 1.00 97.62 256 LEU A CA 1
ATOM 2011 C C . LEU A 1 256 ? 11.597 8.518 -5.559 1.00 97.62 256 LEU A C 1
ATOM 2013 O O . LEU A 1 256 ? 10.686 9.256 -5.212 1.00 97.62 256 LEU A O 1
ATOM 2017 N N . ASP A 1 257 ? 12.711 8.975 -6.129 1.00 97.62 257 ASP A N 1
ATOM 2018 C CA . ASP A 1 257 ? 12.959 10.390 -6.417 1.00 97.62 257 ASP A CA 1
ATOM 2019 C C . ASP A 1 257 ? 13.521 10.590 -7.835 1.00 97.62 257 ASP A C 1
ATOM 2021 O O . ASP A 1 257 ? 14.610 11.126 -8.038 1.00 97.62 257 ASP A O 1
ATOM 2025 N N . ASN A 1 258 ? 12.814 10.072 -8.846 1.00 97.56 258 ASN A N 1
ATOM 2026 C CA . ASN A 1 258 ? 13.251 10.138 -10.242 1.00 97.56 258 ASN A CA 1
ATOM 2027 C C . ASN A 1 258 ? 12.071 10.368 -11.200 1.00 97.56 258 ASN A C 1
ATOM 2029 O O . ASN A 1 258 ? 11.214 9.501 -11.360 1.00 97.56 258 ASN A O 1
ATOM 2033 N N . ALA A 1 259 ? 12.066 11.518 -11.883 1.00 97.50 259 ALA A N 1
ATOM 2034 C CA . ALA A 1 259 ? 10.989 11.919 -12.789 1.00 97.50 259 ALA A CA 1
ATOM 2035 C C . ALA A 1 259 ? 10.752 10.940 -13.954 1.00 97.50 259 ALA A C 1
ATOM 2037 O O . ALA A 1 259 ? 9.603 10.676 -14.305 1.00 97.50 259 ALA A O 1
ATOM 2038 N N . GLU A 1 260 ? 11.814 10.402 -14.559 1.00 98.12 260 GLU A N 1
ATOM 2039 C CA . GLU A 1 260 ? 11.702 9.489 -15.705 1.00 98.12 260 GLU A CA 1
ATOM 2040 C C . GLU A 1 260 ? 11.157 8.124 -15.271 1.00 98.12 260 GLU A C 1
ATOM 2042 O O . GLU A 1 260 ? 10.244 7.588 -15.899 1.00 98.12 260 GLU A O 1
ATOM 2047 N N . TYR A 1 261 ? 11.658 7.588 -14.156 1.00 98.31 261 TYR A N 1
ATOM 2048 C CA . TYR A 1 261 ? 11.171 6.334 -13.588 1.00 98.31 261 TYR A CA 1
ATOM 2049 C C . TYR A 1 261 ? 9.728 6.474 -13.095 1.00 98.31 261 TYR A C 1
ATOM 2051 O O . TYR A 1 261 ? 8.906 5.596 -13.336 1.00 98.31 261 TYR A O 1
ATOM 2059 N N . ARG A 1 262 ? 9.365 7.616 -12.500 1.00 98.38 262 ARG A N 1
ATOM 2060 C CA . ARG A 1 262 ? 7.974 7.940 -12.157 1.00 98.38 262 ARG A CA 1
ATOM 2061 C C . ARG A 1 262 ? 7.060 7.903 -13.386 1.00 98.38 262 ARG A C 1
ATOM 2063 O O . ARG A 1 262 ? 5.997 7.288 -13.338 1.00 98.38 262 ARG A O 1
ATOM 2070 N N . GLN A 1 263 ? 7.450 8.544 -14.489 1.00 98.50 263 GLN A N 1
ATOM 2071 C CA . GLN A 1 263 ? 6.672 8.506 -15.736 1.00 98.50 263 GLN A CA 1
ATOM 2072 C C . GLN A 1 263 ? 6.549 7.079 -16.278 1.00 98.50 263 GLN A C 1
ATOM 2074 O O . GLN A 1 263 ? 5.487 6.681 -16.759 1.00 98.50 263 GLN A O 1
ATOM 2079 N N . TRP A 1 264 ? 7.618 6.293 -16.163 1.00 98.56 264 TRP A N 1
ATOM 2080 C CA . TRP A 1 264 ? 7.606 4.882 -16.519 1.00 98.56 264 TRP A CA 1
ATOM 2081 C C . TRP A 1 264 ? 6.630 4.072 -15.652 1.00 98.56 264 TRP A C 1
ATOM 2083 O O . TRP A 1 264 ? 5.840 3.313 -16.209 1.00 98.56 264 TRP A O 1
ATOM 2093 N N . LEU A 1 265 ? 6.570 4.296 -14.333 1.00 98.62 265 LEU A N 1
ATOM 2094 C CA . LEU A 1 265 ? 5.578 3.652 -13.461 1.00 98.62 265 LEU A CA 1
ATOM 2095 C C . LEU A 1 265 ? 4.142 3.977 -13.885 1.00 98.62 265 LEU A C 1
ATOM 2097 O O . LEU A 1 265 ? 3.294 3.084 -13.950 1.00 98.62 265 LEU A O 1
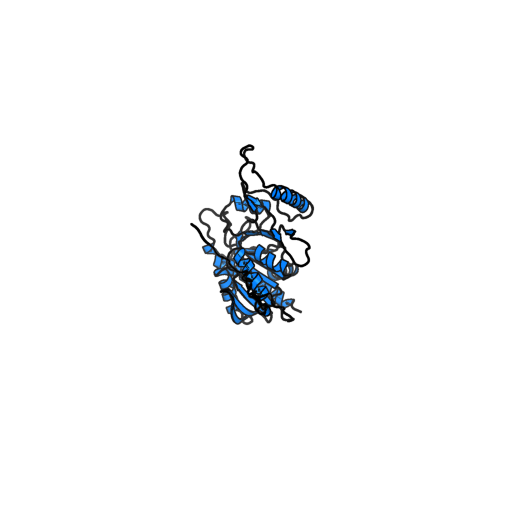ATOM 2101 N N . GLN A 1 266 ? 3.872 5.237 -14.235 1.00 98.31 266 GLN A N 1
ATOM 2102 C CA . GLN A 1 266 ? 2.562 5.636 -14.748 1.00 98.31 266 GLN A CA 1
ATOM 2103 C C . GLN A 1 266 ? 2.237 4.931 -16.074 1.00 98.31 266 GLN A C 1
ATOM 2105 O O . GLN A 1 266 ? 1.113 4.482 -16.285 1.00 98.31 266 GLN A O 1
ATOM 2110 N N . LYS A 1 267 ? 3.219 4.806 -16.971 1.00 98.31 267 LYS A N 1
ATOM 2111 C CA . LYS A 1 267 ? 3.052 4.152 -18.273 1.00 98.31 267 LYS A CA 1
ATOM 2112 C C . LYS A 1 267 ? 2.839 2.642 -18.154 1.00 98.31 267 LYS A C 1
ATOM 2114 O O . LYS A 1 267 ? 2.014 2.091 -18.878 1.00 98.31 267 LYS A O 1
ATOM 2119 N N . VAL A 1 268 ? 3.596 1.977 -17.283 1.00 98.12 268 VAL A N 1
ATOM 2120 C CA . VAL A 1 268 ? 3.629 0.511 -17.193 1.00 98.12 268 VAL A CA 1
ATOM 2121 C C . VAL A 1 268 ? 2.537 -0.040 -16.295 1.00 98.12 268 VAL A C 1
ATOM 2123 O O . VAL A 1 268 ? 1.935 -1.053 -16.643 1.00 98.12 268 VAL A O 1
ATOM 2126 N N . PHE A 1 269 ? 2.267 0.623 -15.175 1.00 98.25 269 PHE A N 1
ATOM 2127 C CA . PHE A 1 269 ? 1.348 0.129 -14.153 1.00 98.25 269 PHE A CA 1
ATOM 2128 C C . PHE A 1 269 ? 0.090 0.984 -14.019 1.00 98.25 269 PHE A C 1
ATOM 2130 O O . PHE A 1 269 ? -0.768 0.657 -13.204 1.00 98.25 269 PHE A O 1
ATOM 2137 N N . HIS A 1 270 ? -0.041 2.086 -14.770 1.00 98.12 270 HIS A N 1
ATOM 2138 C CA . HIS A 1 270 ? -1.103 3.082 -14.559 1.00 98.12 270 HIS A CA 1
ATOM 2139 C C . HIS A 1 270 ? -1.177 3.536 -13.094 1.00 98.12 270 HIS A C 1
ATOM 2141 O O . HIS A 1 270 ? -2.260 3.704 -12.537 1.00 98.12 270 HIS A O 1
ATOM 2147 N N . ALA A 1 271 ? -0.007 3.652 -12.459 1.00 98.56 271 ALA A N 1
ATOM 2148 C CA . ALA A 1 271 ? 0.102 3.894 -11.033 1.00 98.56 271 ALA A CA 1
ATOM 2149 C C . ALA A 1 271 ? -0.307 5.323 -10.660 1.00 98.56 271 ALA A C 1
ATOM 2151 O O . ALA A 1 271 ? 0.042 6.298 -11.324 1.00 98.56 271 ALA A O 1
ATOM 2152 N N . GLU A 1 272 ? -1.022 5.407 -9.550 1.00 98.69 272 GLU A N 1
ATOM 2153 C CA . GLU A 1 272 ? -1.477 6.616 -8.878 1.00 98.69 272 GLU A CA 1
ATOM 2154 C C . GLU A 1 272 ? -0.404 7.119 -7.909 1.00 98.69 272 GLU A C 1
ATOM 2156 O O . GLU A 1 272 ? -0.056 8.301 -7.879 1.00 98.69 272 GLU A O 1
ATOM 2161 N N . VAL A 1 273 ? 0.157 6.183 -7.142 1.00 98.81 273 VAL A N 1
ATOM 2162 C CA . VAL A 1 273 ? 1.124 6.419 -6.070 1.00 98.81 273 VAL A CA 1
ATOM 2163 C C . VAL A 1 273 ? 2.157 5.296 -6.006 1.00 98.81 273 VAL A C 1
ATOM 2165 O O . VAL A 1 273 ? 1.887 4.176 -6.449 1.00 98.81 273 VAL A O 1
ATOM 2168 N N . THR A 1 274 ? 3.316 5.603 -5.426 1.00 98.81 274 THR A N 1
ATOM 2169 C CA . THR A 1 274 ? 4.416 4.664 -5.167 1.00 98.81 274 THR A CA 1
ATOM 2170 C C . THR A 1 274 ? 4.838 4.713 -3.702 1.00 98.81 274 THR A C 1
ATOM 2172 O O . THR A 1 274 ? 4.922 5.791 -3.111 1.00 98.81 274 THR A O 1
ATOM 2175 N N . GLU A 1 275 ? 5.095 3.554 -3.107 1.00 98.69 275 GLU A N 1
ATOM 2176 C CA . GLU A 1 275 ? 5.483 3.412 -1.698 1.00 98.69 275 GLU A CA 1
ATOM 2177 C C . GLU A 1 275 ? 6.226 2.083 -1.465 1.00 98.69 275 GLU A C 1
ATOM 2179 O O . GLU A 1 275 ? 6.687 1.467 -2.424 1.00 98.69 275 GLU A O 1
ATOM 2184 N N . MET A 1 276 ? 6.408 1.664 -0.208 1.00 98.69 276 MET A N 1
ATOM 2185 C CA . MET A 1 276 ? 7.380 0.624 0.138 1.00 98.69 276 MET A CA 1
ATOM 2186 C C . MET A 1 276 ? 6.813 -0.589 0.908 1.00 98.69 276 MET A C 1
ATOM 2188 O O . MET A 1 276 ? 7.587 -1.473 1.268 1.00 98.69 276 MET A O 1
ATOM 2192 N N . GLU A 1 277 ? 5.497 -0.706 1.145 1.00 98.81 277 GLU A N 1
ATOM 2193 C CA . GLU A 1 277 ? 4.922 -1.789 1.973 1.00 98.81 277 GLU A CA 1
ATOM 2194 C C . GLU A 1 277 ? 3.647 -2.461 1.431 1.00 98.81 277 GLU A C 1
ATOM 2196 O O . GLU A 1 277 ? 3.363 -3.615 1.759 1.00 98.81 277 GLU A O 1
ATOM 2201 N N . SER A 1 278 ? 2.827 -1.756 0.658 1.00 98.75 278 SER A N 1
ATOM 2202 C CA . SER A 1 278 ? 1.397 -2.064 0.521 1.00 98.75 278 SER A CA 1
ATOM 2203 C C . SER A 1 278 ? 1.121 -3.369 -0.217 1.00 98.75 278 SER A C 1
ATOM 2205 O O . SER A 1 278 ? 0.294 -4.154 0.243 1.00 98.75 278 SER A O 1
ATOM 2207 N N . ALA A 1 279 ? 1.837 -3.655 -1.308 1.00 98.75 279 ALA A N 1
ATOM 2208 C CA . ALA A 1 279 ? 1.734 -4.932 -2.013 1.00 98.75 279 ALA A CA 1
ATOM 2209 C C . ALA A 1 279 ? 2.211 -6.109 -1.146 1.00 98.75 279 ALA A C 1
ATOM 2211 O O . ALA A 1 279 ? 1.671 -7.205 -1.262 1.00 98.75 279 ALA A O 1
ATOM 2212 N N . ALA A 1 280 ? 3.156 -5.890 -0.223 1.00 98.69 280 ALA A N 1
ATOM 2213 C CA . ALA A 1 280 ? 3.617 -6.920 0.707 1.00 98.69 280 ALA A CA 1
ATOM 2214 C C . ALA A 1 280 ? 2.547 -7.250 1.756 1.00 98.69 280 ALA A C 1
ATOM 2216 O O . ALA A 1 280 ? 2.247 -8.421 1.995 1.00 98.69 280 ALA A O 1
ATOM 2217 N N . VAL A 1 281 ? 1.911 -6.225 2.335 1.00 98.88 281 VAL A N 1
ATOM 2218 C CA . VAL A 1 281 ? 0.752 -6.407 3.226 1.00 98.88 281 VAL A CA 1
ATOM 2219 C C . VAL A 1 281 ? -0.398 -7.082 2.475 1.00 98.88 281 VAL A C 1
ATOM 2221 O O . VAL A 1 281 ? -0.983 -8.040 2.982 1.00 98.88 281 VAL A O 1
ATOM 2224 N N . ALA A 1 282 ? -0.681 -6.635 1.252 1.00 98.81 282 ALA A N 1
ATOM 2225 C CA . ALA A 1 282 ? -1.701 -7.207 0.383 1.00 98.81 282 ALA A CA 1
ATOM 2226 C C . ALA A 1 282 ? -1.448 -8.687 0.068 1.00 98.81 282 ALA A C 1
ATOM 2228 O O . ALA A 1 282 ? -2.368 -9.495 0.162 1.00 98.81 282 ALA A O 1
ATOM 2229 N N . GLN A 1 283 ? -0.206 -9.058 -0.255 1.00 98.69 283 GLN A N 1
ATOM 2230 C CA . GLN A 1 283 ? 0.194 -10.440 -0.510 1.00 98.69 283 GLN A CA 1
ATOM 2231 C C . GLN A 1 283 ? -0.030 -11.319 0.720 1.00 98.69 283 GLN A C 1
ATOM 2233 O O . GLN A 1 283 ? -0.619 -12.394 0.602 1.00 98.69 283 GLN A O 1
ATOM 2238 N N . VAL A 1 284 ? 0.396 -10.862 1.904 1.00 98.56 284 VAL A N 1
ATOM 2239 C CA . VAL A 1 284 ? 0.174 -11.595 3.159 1.00 98.56 284 VAL A CA 1
ATOM 2240 C C . VAL A 1 284 ? -1.322 -11.789 3.407 1.00 98.56 284 VAL A C 1
ATOM 2242 O O . VAL A 1 284 ? -1.754 -12.908 3.684 1.00 98.56 284 VAL A O 1
ATOM 2245 N N . CYS A 1 285 ? -2.132 -10.740 3.250 1.00 98.56 285 CYS A N 1
ATOM 2246 C CA . CYS A 1 285 ? -3.580 -10.828 3.437 1.00 98.56 285 CYS A CA 1
ATOM 2247 C C . CYS A 1 285 ? -4.237 -11.763 2.410 1.00 98.56 285 CYS A C 1
ATOM 2249 O O . CYS A 1 285 ? -5.050 -12.606 2.779 1.00 98.56 285 CYS A O 1
ATOM 2251 N N . PHE A 1 286 ? -3.832 -11.686 1.141 1.00 98.44 286 PHE A N 1
ATOM 2252 C CA . PHE A 1 286 ? -4.317 -12.552 0.066 1.00 98.44 286 PHE A CA 1
ATOM 2253 C C . PHE A 1 286 ? -4.023 -14.036 0.327 1.00 98.44 286 PHE A C 1
ATOM 2255 O O . PHE A 1 286 ? -4.903 -14.883 0.161 1.00 98.44 286 PHE A O 1
ATOM 2262 N N . VAL A 1 287 ? -2.800 -14.363 0.756 1.00 97.50 287 VAL A N 1
ATOM 2263 C CA . VAL A 1 287 ? -2.402 -15.749 1.052 1.00 97.50 287 VAL A CA 1
ATOM 2264 C C . VAL A 1 287 ? -3.165 -16.304 2.258 1.00 97.50 287 VAL A C 1
ATOM 2266 O O . VAL A 1 287 ? -3.533 -17.478 2.240 1.00 97.50 287 VAL A O 1
ATOM 2269 N N . ASN A 1 288 ? -3.438 -15.466 3.263 1.00 95.56 288 ASN A N 1
ATOM 2270 C CA . ASN A 1 288 ? -4.131 -15.850 4.497 1.00 95.56 288 ASN A CA 1
ATOM 2271 C C . ASN A 1 288 ? -5.661 -15.654 4.449 1.00 95.56 288 ASN A C 1
ATOM 2273 O O . ASN A 1 288 ? -6.325 -15.895 5.453 1.00 95.56 288 ASN A O 1
ATOM 2277 N N . GLU A 1 289 ? -6.223 -15.225 3.313 1.00 95.50 289 GLU A N 1
ATOM 2278 C CA . GLU A 1 289 ? -7.665 -14.966 3.141 1.00 95.50 289 GLU A CA 1
ATOM 2279 C C . GLU A 1 289 ? -8.227 -13.950 4.156 1.00 95.50 289 GLU A C 1
ATOM 2281 O O . GLU A 1 289 ? -9.334 -14.092 4.675 1.00 95.50 289 GLU A O 1
ATOM 2286 N N . VAL A 1 290 ? -7.441 -12.908 4.435 1.00 96.75 290 VAL A N 1
ATOM 2287 C CA . VAL A 1 290 ? -7.792 -11.791 5.321 1.00 96.75 290 VAL A CA 1
ATOM 2288 C C . VAL A 1 290 ? -8.218 -10.599 4.474 1.00 96.75 290 VAL A C 1
ATOM 2290 O O . VAL A 1 290 ? -7.552 -10.262 3.494 1.00 96.75 290 VAL A O 1
ATOM 2293 N N . ASP A 1 291 ? -9.313 -9.941 4.854 1.00 98.38 291 ASP A N 1
ATOM 2294 C CA . ASP A 1 291 ? -9.784 -8.761 4.135 1.00 98.38 291 ASP A CA 1
ATOM 2295 C C . ASP A 1 291 ? -8.810 -7.597 4.303 1.00 98.38 291 ASP A C 1
ATOM 2297 O O . ASP A 1 291 ? -8.236 -7.401 5.372 1.00 98.38 291 ASP A O 1
ATOM 2301 N N . TRP A 1 292 ? -8.614 -6.780 3.275 1.00 98.88 292 TRP A N 1
ATOM 2302 C CA . TRP A 1 292 ? -7.651 -5.689 3.378 1.00 98.88 292 TRP A CA 1
ATOM 2303 C C . TRP A 1 292 ? -7.956 -4.504 2.473 1.00 98.88 292 TRP A C 1
ATOM 2305 O O . TRP A 1 292 ? -8.592 -4.621 1.422 1.00 98.88 292 TRP A O 1
ATOM 2315 N N . ILE A 1 293 ? -7.479 -3.342 2.909 1.00 98.88 293 ILE A N 1
ATOM 2316 C CA . ILE A 1 293 ? -7.476 -2.098 2.148 1.00 98.88 293 ILE A CA 1
ATOM 2317 C C . ILE A 1 293 ? -6.318 -1.208 2.600 1.00 98.88 293 ILE A C 1
ATOM 2319 O O . ILE A 1 293 ? -5.879 -1.268 3.751 1.00 98.88 293 ILE A O 1
ATOM 2323 N N . VAL A 1 294 ? -5.838 -0.370 1.684 1.00 98.88 294 VAL A N 1
ATOM 2324 C CA . VAL A 1 294 ? -4.728 0.553 1.917 1.00 98.88 294 VAL A CA 1
ATOM 2325 C C . VAL A 1 294 ? -5.159 1.970 1.560 1.00 98.88 294 VAL A C 1
ATOM 2327 O O . VAL A 1 294 ? -5.678 2.216 0.474 1.00 98.88 294 VAL A O 1
ATOM 2330 N N . ILE A 1 295 ? -4.899 2.901 2.469 1.00 98.81 295 ILE A N 1
ATOM 2331 C CA . ILE A 1 295 ? -5.053 4.341 2.284 1.00 98.81 295 ILE A CA 1
ATOM 2332 C C . ILE A 1 295 ? -3.652 4.944 2.206 1.00 98.81 295 ILE A C 1
ATOM 2334 O O . ILE A 1 295 ? -2.872 4.798 3.148 1.00 98.81 295 ILE A O 1
ATOM 2338 N N . ARG A 1 296 ? -3.339 5.649 1.114 1.00 98.62 296 ARG A N 1
ATOM 2339 C CA . ARG A 1 296 ? -2.081 6.388 0.973 1.00 98.62 296 ARG A CA 1
ATOM 2340 C C . ARG A 1 296 ? -2.328 7.874 0.796 1.00 98.62 296 ARG A C 1
ATOM 2342 O O . ARG A 1 296 ? -2.978 8.280 -0.164 1.00 98.62 296 ARG A O 1
ATOM 2349 N N . SER A 1 297 ? -1.802 8.683 1.711 1.00 97.44 297 SER A N 1
ATOM 2350 C CA . SER A 1 297 ? -1.798 10.138 1.554 1.00 97.44 297 SER A CA 1
ATOM 2351 C C . SER A 1 297 ? -0.482 10.611 0.946 1.00 97.44 297 SER A C 1
ATOM 2353 O O . SER A 1 297 ? 0.591 10.168 1.333 1.00 97.44 297 SER A O 1
ATOM 2355 N N . VAL A 1 298 ? -0.552 11.506 -0.026 1.00 97.38 298 VAL A N 1
ATOM 2356 C CA . VAL A 1 298 ? 0.610 11.962 -0.779 1.00 97.38 298 VAL A CA 1
ATOM 2357 C C . VAL A 1 298 ? 1.484 12.862 0.096 1.00 97.38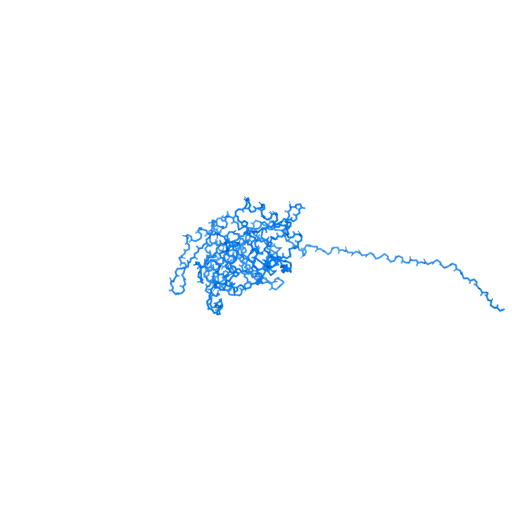 298 VAL A C 1
ATOM 2359 O O . VAL A 1 298 ? 1.014 13.883 0.596 1.00 97.38 298 VAL A O 1
ATOM 2362 N N . SER A 1 299 ? 2.753 12.502 0.274 1.00 96.06 299 SER A N 1
ATOM 2363 C CA . SER A 1 299 ? 3.775 13.299 0.977 1.00 96.06 299 SER A CA 1
ATOM 2364 C C . SER A 1 299 ? 4.635 14.113 0.015 1.00 96.06 299 SER A C 1
ATOM 2366 O O . SER A 1 299 ? 5.036 15.233 0.320 1.00 96.06 299 SER A O 1
ATOM 2368 N N . ASP A 1 300 ? 4.901 13.563 -1.164 1.00 96.94 300 ASP A N 1
ATOM 2369 C CA . ASP A 1 300 ? 5.811 14.129 -2.151 1.00 96.94 300 ASP A CA 1
ATOM 2370 C C . ASP A 1 300 ? 5.424 13.731 -3.582 1.00 96.94 300 ASP A C 1
ATOM 2372 O O . ASP A 1 300 ? 4.392 13.108 -3.819 1.00 96.94 300 ASP A O 1
ATOM 2376 N N . LEU A 1 301 ? 6.230 14.141 -4.563 1.00 97.25 301 LEU A N 1
ATOM 2377 C CA . LEU A 1 301 ? 5.927 13.995 -5.987 1.00 97.25 301 LEU A CA 1
ATOM 2378 C C . LEU A 1 301 ? 6.772 12.923 -6.684 1.00 97.25 301 LEU A C 1
ATOM 2380 O O . LEU A 1 301 ? 6.870 12.956 -7.913 1.00 97.25 301 LEU A O 1
ATOM 2384 N N . ALA A 1 302 ? 7.412 12.022 -5.939 1.00 97.31 302 ALA A N 1
ATOM 2385 C CA . ALA A 1 302 ? 8.204 10.913 -6.463 1.00 97.31 302 ALA A CA 1
ATOM 2386 C C . ALA A 1 302 ? 9.224 11.326 -7.551 1.00 97.31 302 ALA A C 1
ATOM 2388 O O . ALA A 1 302 ? 9.348 10.686 -8.598 1.00 97.31 302 ALA A O 1
ATOM 2389 N N . GLY A 1 303 ? 9.905 12.461 -7.359 1.00 96.88 303 GLY A N 1
ATOM 2390 C CA . GLY A 1 303 ? 10.855 13.032 -8.322 1.00 96.88 303 GLY A CA 1
ATOM 2391 C C . GLY A 1 303 ? 10.269 14.021 -9.331 1.00 96.88 303 GLY A C 1
ATOM 2392 O O . GLY A 1 303 ? 11.005 14.530 -10.170 1.00 96.88 303 GLY A O 1
ATOM 2393 N N . GLY A 1 304 ? 8.967 14.315 -9.287 1.00 95.38 304 GLY A N 1
ATOM 2394 C CA . GLY A 1 304 ? 8.343 15.317 -10.164 1.00 95.38 304 GLY A CA 1
ATOM 2395 C C . GLY A 1 304 ? 8.485 16.768 -9.698 1.00 95.38 304 GLY A C 1
ATOM 2396 O O . GLY A 1 304 ? 8.102 17.685 -10.425 1.00 95.38 304 GLY A O 1
ATOM 2397 N N . GLN A 1 305 ? 9.011 16.994 -8.497 1.00 94.75 305 GLN A N 1
ATOM 2398 C CA . GLN A 1 305 ? 9.358 18.321 -7.999 1.00 94.75 305 GLN A CA 1
ATOM 2399 C C . GLN A 1 305 ? 10.642 18.866 -8.651 1.00 94.75 305 GLN A C 1
ATOM 2401 O O . GLN A 1 305 ? 11.398 18.147 -9.298 1.00 94.75 305 GLN A O 1
ATOM 2406 N N . GLN A 1 306 ? 10.911 20.159 -8.456 1.00 91.69 306 GLN A N 1
ATOM 2407 C CA . GLN A 1 306 ? 12.185 20.775 -8.830 1.00 91.69 306 GLN A CA 1
ATOM 2408 C C . GLN A 1 306 ? 13.100 20.875 -7.608 1.00 91.69 306 GLN A C 1
ATOM 2410 O O . GLN A 1 306 ? 12.725 21.464 -6.595 1.00 91.69 306 GLN A O 1
ATOM 2415 N N . GLY A 1 307 ? 14.323 20.355 -7.722 1.00 91.06 307 GLY A N 1
ATOM 2416 C CA . GLY A 1 307 ? 15.297 20.368 -6.632 1.00 91.06 307 GLY A CA 1
ATOM 2417 C C . GLY A 1 307 ? 15.043 19.276 -5.592 1.00 91.06 307 GLY A C 1
ATOM 2418 O O . GLY A 1 307 ? 14.596 18.182 -5.927 1.00 91.06 307 GLY A O 1
ATOM 2419 N N . LYS A 1 308 ? 15.389 19.560 -4.331 1.00 92.19 308 LYS A N 1
ATOM 2420 C CA . LYS A 1 308 ? 15.311 18.582 -3.239 1.00 92.19 308 LYS A CA 1
ATOM 2421 C C . LYS A 1 308 ? 13.861 18.130 -3.020 1.00 92.19 308 LYS A C 1
ATOM 2423 O O . LYS A 1 308 ? 12.965 18.973 -2.977 1.00 92.19 308 LYS A O 1
ATOM 2428 N N . ASN A 1 309 ? 13.663 16.829 -2.826 1.00 92.56 309 ASN A N 1
ATOM 2429 C CA . ASN A 1 309 ? 12.403 16.297 -2.322 1.00 92.56 309 ASN A CA 1
ATOM 2430 C C . ASN A 1 309 ? 12.067 16.920 -0.944 1.00 92.56 309 ASN A C 1
ATOM 2432 O O . ASN A 1 309 ? 12.956 17.314 -0.178 1.00 92.56 309 ASN A O 1
ATOM 2436 N N . ALA A 1 310 ? 10.775 17.141 -0.717 1.00 87.06 310 ALA A N 1
ATOM 2437 C CA . ALA A 1 310 ? 10.228 17.837 0.443 1.00 87.06 310 ALA A CA 1
ATOM 2438 C C . ALA A 1 310 ? 9.298 16.926 1.256 1.00 87.06 310 ALA A C 1
ATOM 2440 O O . ALA A 1 310 ? 8.442 17.425 1.986 1.00 87.06 310 ALA A O 1
ATOM 2441 N N . GLU A 1 311 ? 9.463 15.610 1.128 1.00 86.25 311 GLU A N 1
ATOM 2442 C CA . GLU A 1 311 ? 8.706 14.577 1.830 1.00 86.25 311 GLU A CA 1
ATOM 2443 C C . GLU A 1 311 ? 8.619 14.891 3.327 1.00 86.25 311 GLU A C 1
ATOM 2445 O O . GLU A 1 311 ? 7.540 15.099 3.882 1.00 86.25 311 GLU A O 1
ATOM 2450 N N . ASN A 1 312 ? 9.771 15.161 3.941 1.00 86.00 312 ASN A N 1
ATOM 2451 C CA . ASN A 1 312 ? 9.910 15.415 5.367 1.00 86.00 312 ASN A CA 1
ATOM 2452 C C . ASN A 1 312 ? 9.143 16.658 5.866 1.00 86.00 312 ASN A C 1
ATOM 2454 O O . ASN A 1 312 ? 8.951 16.823 7.071 1.00 86.00 312 ASN A O 1
ATOM 2458 N N . VAL A 1 313 ? 8.742 17.561 4.966 1.00 86.56 313 VAL A N 1
ATOM 2459 C CA . VAL A 1 313 ? 7.927 18.743 5.286 1.00 86.56 313 VAL A CA 1
ATOM 2460 C C . VAL A 1 313 ? 6.448 18.371 5.410 1.00 86.56 313 VAL A C 1
ATOM 2462 O O . VAL A 1 313 ? 5.728 18.973 6.209 1.00 86.56 313 VAL A O 1
ATOM 2465 N N . PHE A 1 314 ? 5.992 17.388 4.634 1.00 88.69 314 PHE A N 1
ATOM 2466 C CA . PHE A 1 314 ? 4.581 17.045 4.496 1.00 88.69 314 PHE A CA 1
ATOM 2467 C C . PHE A 1 314 ? 4.182 15.742 5.185 1.00 88.69 314 PHE A C 1
ATOM 2469 O O . PHE A 1 314 ? 2.989 15.570 5.416 1.00 88.69 314 PHE A O 1
ATOM 2476 N N . ASP A 1 315 ? 5.123 14.891 5.598 1.00 89.69 315 ASP A N 1
ATOM 2477 C CA . ASP A 1 315 ? 4.869 13.621 6.297 1.00 89.69 315 ASP A CA 1
ATOM 2478 C C . ASP A 1 315 ? 3.788 13.716 7.382 1.00 89.69 315 ASP A C 1
ATOM 2480 O O . ASP A 1 315 ? 2.818 12.958 7.382 1.00 89.69 315 ASP A O 1
ATOM 2484 N N . ALA A 1 316 ? 3.909 14.686 8.294 1.00 89.75 316 ALA A N 1
ATOM 2485 C CA . ALA A 1 316 ? 2.952 14.862 9.387 1.00 89.75 316 ALA A CA 1
ATOM 2486 C C . ALA A 1 316 ? 1.571 15.331 8.898 1.00 89.75 316 ALA A C 1
ATOM 2488 O O . ALA A 1 316 ? 0.542 14.945 9.457 1.00 89.75 316 ALA A O 1
ATOM 2489 N N . ILE A 1 317 ? 1.537 16.167 7.854 1.00 90.00 317 ILE A N 1
ATOM 2490 C CA . ILE A 1 317 ? 0.288 16.655 7.262 1.00 90.00 317 ILE A CA 1
ATOM 2491 C C . ILE A 1 317 ? -0.418 15.500 6.549 1.00 90.00 317 ILE A C 1
ATOM 2493 O O . ILE A 1 317 ? -1.580 15.244 6.859 1.00 90.00 317 ILE A O 1
ATOM 2497 N N . ALA A 1 318 ? 0.294 14.784 5.677 1.00 93.62 318 ALA A N 1
ATOM 2498 C CA . ALA A 1 318 ? -0.194 13.628 4.932 1.00 93.62 318 ALA A CA 1
ATOM 2499 C C . ALA A 1 318 ? -0.667 12.504 5.873 1.00 93.62 318 ALA A C 1
ATOM 2501 O O . ALA A 1 318 ? -1.771 11.974 5.738 1.00 93.62 318 ALA A O 1
ATOM 2502 N N . SER A 1 319 ? 0.106 12.206 6.920 1.00 96.19 319 SER A N 1
ATOM 2503 C CA . SER A 1 319 ? -0.291 11.240 7.952 1.00 96.19 319 SER A CA 1
ATOM 2504 C C . SER A 1 319 ? -1.593 11.658 8.645 1.00 96.19 319 SER A C 1
ATOM 2506 O O . SER A 1 319 ? -2.500 10.847 8.847 1.00 96.19 319 SER A O 1
ATOM 2508 N N . GLY A 1 320 ? -1.740 12.945 8.973 1.00 94.25 320 GLY A N 1
ATOM 2509 C CA . GLY A 1 320 ? -2.956 13.482 9.585 1.00 94.25 320 GLY A CA 1
ATOM 2510 C C . GLY A 1 320 ? -4.181 13.457 8.663 1.00 94.25 320 GLY A C 1
ATOM 2511 O O . GLY A 1 320 ? -5.293 13.195 9.125 1.00 94.25 320 GLY A O 1
ATOM 2512 N N . THR A 1 321 ? -4.012 13.726 7.368 1.00 93.19 321 THR A N 1
ATOM 2513 C CA . THR A 1 321 ? -5.102 13.716 6.377 1.00 93.19 321 THR A CA 1
ATOM 2514 C C . THR A 1 321 ? -5.549 12.294 6.067 1.00 93.19 321 THR A C 1
ATOM 2516 O O . THR A 1 321 ? -6.750 12.021 6.128 1.00 93.19 321 THR A O 1
ATOM 2519 N N . GLY A 1 322 ? -4.607 11.368 5.869 1.00 96.38 322 GLY A N 1
ATOM 2520 C CA . GLY A 1 322 ? -4.884 9.934 5.755 1.00 96.38 322 GLY A CA 1
ATOM 2521 C C . GLY A 1 322 ? -5.613 9.382 6.982 1.00 96.38 322 GLY A C 1
ATOM 2522 O O . GLY A 1 322 ? -6.623 8.689 6.846 1.00 96.38 322 GLY A O 1
ATOM 2523 N N . THR A 1 323 ? -5.188 9.773 8.190 1.00 97.31 323 THR A N 1
ATOM 2524 C CA . THR A 1 323 ? -5.822 9.339 9.449 1.00 97.31 323 THR A CA 1
ATOM 2525 C C . THR A 1 323 ? -7.288 9.775 9.558 1.00 97.31 323 THR A C 1
ATOM 2527 O O . THR A 1 323 ? -8.117 9.033 10.082 1.00 97.31 323 THR A O 1
ATOM 2530 N N . LYS A 1 324 ? -7.663 10.950 9.035 1.00 96.12 324 LYS A N 1
ATOM 2531 C CA . LYS A 1 324 ? -9.076 11.374 9.018 1.00 96.12 324 LYS A CA 1
ATOM 2532 C C . LYS A 1 324 ? -9.938 10.440 8.168 1.00 96.12 324 LYS A C 1
ATOM 2534 O O . LYS A 1 324 ? -11.028 10.070 8.603 1.00 96.12 324 LYS A O 1
ATOM 2539 N N . LEU A 1 325 ? -9.450 10.035 6.992 1.00 97.69 325 LEU A N 1
ATOM 2540 C CA . LEU A 1 325 ? -10.165 9.072 6.154 1.00 97.69 325 LEU A CA 1
ATOM 2541 C C . LEU A 1 325 ? -10.184 7.675 6.789 1.00 97.69 325 LEU A C 1
ATOM 2543 O O . LEU A 1 325 ? -11.225 7.025 6.759 1.00 97.69 325 LEU A O 1
ATOM 2547 N N . LEU A 1 326 ? -9.080 7.242 7.411 1.00 98.38 326 LEU A N 1
ATOM 2548 C CA . LEU A 1 326 ? -9.015 5.998 8.185 1.00 98.38 326 LEU A CA 1
ATOM 2549 C C . LEU A 1 326 ? -10.140 5.938 9.227 1.00 98.38 326 LEU A C 1
ATOM 2551 O O . LEU A 1 326 ? -10.879 4.961 9.260 1.00 98.38 326 LEU A O 1
ATOM 2555 N N . LEU A 1 327 ? -10.317 6.986 10.040 1.00 97.75 327 LEU A N 1
ATOM 2556 C CA . LEU A 1 327 ? -11.399 7.036 11.029 1.00 97.75 327 LEU A CA 1
ATOM 2557 C C . LEU A 1 327 ? -12.787 6.976 10.377 1.00 97.75 327 LEU A C 1
ATOM 2559 O O . LEU A 1 327 ? -13.652 6.246 10.852 1.00 97.75 327 LEU A O 1
ATOM 2563 N N . GLY A 1 328 ? -12.988 7.687 9.264 1.00 97.69 328 GLY A N 1
ATOM 2564 C CA . GLY A 1 328 ? -14.236 7.617 8.502 1.00 97.69 328 GLY A CA 1
ATOM 2565 C C . GLY A 1 328 ? -14.542 6.208 7.987 1.00 97.69 328 GLY A C 1
ATOM 2566 O O . GLY A 1 328 ? -15.685 5.762 8.046 1.00 97.69 328 GLY A O 1
ATOM 2567 N N . LEU A 1 329 ? -13.529 5.480 7.511 1.00 98.44 329 LEU A N 1
ATOM 2568 C CA . LEU A 1 329 ? -13.675 4.085 7.097 1.00 98.44 329 LEU A CA 1
ATOM 2569 C C . LEU A 1 329 ? -13.969 3.168 8.291 1.00 98.44 329 LEU A C 1
ATOM 2571 O O . LEU A 1 329 ? -14.864 2.330 8.199 1.00 98.44 329 LEU A O 1
ATOM 2575 N N . LEU A 1 330 ? -13.265 3.337 9.413 1.00 98.00 330 LEU A N 1
ATOM 2576 C CA . LEU A 1 330 ? -13.530 2.567 10.632 1.00 98.00 330 LEU A CA 1
ATOM 2577 C C . LEU A 1 330 ? -14.969 2.771 11.123 1.00 98.00 330 LEU A C 1
ATOM 2579 O O . LEU A 1 330 ? -15.616 1.804 11.516 1.00 98.00 330 LEU A O 1
ATOM 2583 N N . ASP A 1 331 ? -15.509 3.986 11.014 1.00 97.38 331 ASP A N 1
ATOM 2584 C CA . ASP A 1 331 ? -16.917 4.260 11.309 1.00 97.38 331 ASP A CA 1
ATOM 2585 C C . ASP A 1 331 ? -17.864 3.452 10.418 1.00 97.38 331 ASP A C 1
ATOM 2587 O O . ASP A 1 331 ? -18.813 2.846 10.915 1.00 97.38 331 ASP A O 1
ATOM 2591 N N . GLN A 1 332 ? -17.590 3.374 9.114 1.00 97.88 332 GLN A N 1
ATOM 2592 C CA . GLN A 1 332 ? -18.393 2.559 8.199 1.00 97.88 332 GLN A CA 1
ATOM 2593 C C . GLN A 1 332 ? -18.272 1.058 8.490 1.00 97.88 332 GLN A C 1
ATOM 2595 O O . GLN A 1 332 ? -19.266 0.345 8.371 1.00 97.88 332 GLN A O 1
ATOM 2600 N N . ILE A 1 333 ? -17.091 0.581 8.899 1.00 96.25 333 ILE A N 1
ATOM 2601 C CA . ILE A 1 333 ? -16.869 -0.814 9.311 1.00 96.25 333 ILE A CA 1
ATOM 2602 C C . ILE A 1 333 ? -17.706 -1.148 10.551 1.00 96.25 333 ILE A C 1
ATOM 2604 O O . ILE A 1 333 ? -18.407 -2.158 10.558 1.00 96.25 333 ILE A O 1
ATOM 2608 N N . VAL A 1 334 ? -17.689 -0.284 11.571 1.00 94.81 334 VAL A N 1
ATOM 2609 C CA . VAL A 1 334 ? -18.471 -0.472 12.805 1.00 94.81 334 VAL A CA 1
ATOM 2610 C C . VAL A 1 334 ? -19.971 -0.542 12.506 1.00 94.81 334 VAL A C 1
ATOM 2612 O O . VAL A 1 334 ? -20.670 -1.374 13.077 1.00 94.81 334 VAL A O 1
ATOM 2615 N N . LEU A 1 335 ? -20.471 0.291 11.586 1.00 93.81 335 LEU A N 1
ATOM 2616 C CA . LEU A 1 335 ? -21.897 0.353 11.242 1.00 93.81 335 LEU A CA 1
ATOM 2617 C C . LEU A 1 335 ? -22.444 -0.909 10.564 1.00 93.81 335 LEU A C 1
ATOM 2619 O O . LEU A 1 335 ? -23.645 -1.157 10.643 1.00 93.81 335 LEU A O 1
ATOM 2623 N N . VAL A 1 336 ? -21.602 -1.671 9.862 1.00 89.69 336 VAL A N 1
ATOM 2624 C CA . VAL A 1 336 ? -22.026 -2.880 9.133 1.00 89.69 336 VAL A CA 1
ATOM 2625 C C . VAL A 1 336 ? -21.682 -4.172 9.861 1.00 89.69 336 VAL A C 1
ATOM 2627 O O . VAL A 1 336 ? -21.903 -5.256 9.318 1.00 89.69 336 VAL A O 1
ATOM 2630 N N . ARG A 1 337 ? -21.134 -4.074 11.075 1.00 76.75 337 ARG A N 1
ATOM 2631 C CA . ARG A 1 337 ? -20.896 -5.250 11.899 1.00 76.75 337 ARG A CA 1
ATOM 2632 C C . ARG A 1 337 ? -22.250 -5.870 12.290 1.00 76.75 337 ARG A C 1
ATOM 2634 O O . ARG A 1 337 ? -23.130 -5.127 12.725 1.00 76.75 337 ARG A O 1
ATOM 2641 N N . PRO A 1 338 ? -22.435 -7.187 12.089 1.00 61.12 338 PRO A N 1
ATOM 2642 C CA . PRO A 1 338 ? -23.691 -7.872 12.384 1.00 61.12 338 PRO A CA 1
ATOM 2643 C C . PRO A 1 338 ? -24.047 -7.903 13.872 1.00 61.12 338 PRO A C 1
ATOM 2645 O O . PRO A 1 338 ? -23.118 -7.845 14.715 1.00 61.12 338 PRO A O 1
#

Organism: NCBI:txid400153